Protein AF-A0A557NY45-F1 (afdb_monomer_lite)

Structure (mmCIF, N/CA/C/O backbone):
data_AF-A0A557NY45-F1
#
_entry.id   AF-A0A557NY45-F1
#
loop_
_atom_site.group_PDB
_atom_site.id
_atom_site.type_symbol
_atom_site.label_atom_id
_atom_site.label_alt_id
_atom_site.label_comp_id
_atom_site.label_asym_id
_atom_site.label_entity_id
_atom_site.label_seq_id
_atom_site.pdbx_PDB_ins_code
_atom_site.Cartn_x
_atom_site.Cartn_y
_atom_site.Cartn_z
_atom_site.occupancy
_atom_site.B_iso_or_equiv
_atom_site.auth_seq_id
_atom_site.auth_comp_id
_atom_site.auth_asym_id
_atom_site.auth_atom_id
_atom_site.pdbx_PDB_model_num
ATOM 1 N N . MET A 1 1 ? -23.792 14.571 13.401 1.00 84.88 1 MET A N 1
ATOM 2 C CA . MET A 1 1 ? -24.307 13.285 13.900 1.00 84.88 1 MET A CA 1
ATOM 3 C C . MET A 1 1 ? -24.845 12.505 12.717 1.00 84.88 1 MET A C 1
ATOM 5 O O . MET A 1 1 ? -25.684 13.039 11.998 1.00 84.88 1 MET A O 1
ATOM 9 N N . ILE A 1 2 ? -24.313 11.308 12.495 1.00 87.19 2 ILE A N 1
ATOM 10 C CA . ILE A 1 2 ? -24.760 10.325 11.501 1.00 87.19 2 ILE A CA 1
ATOM 11 C C . ILE A 1 2 ? -25.164 9.083 12.297 1.00 87.19 2 ILE A C 1
ATOM 13 O O . ILE A 1 2 ? -24.399 8.666 13.159 1.00 87.19 2 ILE A O 1
ATOM 17 N N . GLN A 1 3 ? -26.351 8.530 12.049 1.00 90.31 3 GLN A N 1
ATOM 18 C CA . GLN A 1 3 ? -26.863 7.380 12.795 1.00 90.31 3 GLN A CA 1
ATOM 19 C C . GLN A 1 3 ? -27.532 6.384 11.850 1.00 90.31 3 GLN A C 1
ATOM 21 O O . GLN A 1 3 ? -28.425 6.752 11.084 1.00 90.31 3 GLN A O 1
ATOM 26 N N . PHE A 1 4 ? -27.121 5.127 11.957 1.00 88.75 4 PHE A N 1
ATOM 27 C CA . PHE A 1 4 ? -27.722 3.977 11.301 1.00 88.75 4 PHE A CA 1
ATOM 28 C C . PHE A 1 4 ? -28.240 2.992 12.347 1.00 88.75 4 PHE A C 1
ATOM 30 O O . PHE A 1 4 ? -27.582 2.728 13.350 1.00 88.75 4 PHE A O 1
ATOM 37 N N . ASP A 1 5 ? -29.432 2.460 12.108 1.00 90.31 5 ASP A N 1
ATOM 38 C CA . ASP A 1 5 ? -30.106 1.500 12.979 1.00 90.31 5 ASP A CA 1
ATOM 39 C C . ASP A 1 5 ? -30.830 0.485 12.085 1.00 90.31 5 ASP A C 1
ATOM 41 O O . ASP A 1 5 ? -31.668 0.882 11.269 1.00 90.31 5 ASP A O 1
ATOM 45 N N . HIS A 1 6 ? -30.461 -0.798 12.179 1.00 90.81 6 HIS A N 1
ATOM 46 C CA . HIS A 1 6 ? -30.918 -1.865 11.275 1.00 90.81 6 HIS A CA 1
ATOM 47 C C . HIS A 1 6 ? -30.732 -1.549 9.779 1.00 90.81 6 HIS A C 1
ATOM 49 O O . HIS A 1 6 ? -31.523 -1.973 8.929 1.00 90.81 6 HIS A O 1
ATOM 55 N N . PHE A 1 7 ? -29.700 -0.780 9.429 1.00 88.62 7 PHE A N 1
ATOM 56 C CA . PHE A 1 7 ? -29.469 -0.375 8.049 1.00 88.62 7 PHE A CA 1
ATOM 57 C C . PHE A 1 7 ? -28.660 -1.428 7.290 1.00 88.62 7 PHE A C 1
ATOM 59 O O . PHE A 1 7 ? -27.495 -1.659 7.594 1.00 88.62 7 PHE A O 1
ATOM 66 N N . GLN A 1 8 ? -29.251 -2.009 6.247 1.00 87.94 8 GLN A N 1
ATOM 67 C CA . GLN A 1 8 ? -28.568 -2.943 5.352 1.00 87.94 8 GLN A CA 1
ATOM 68 C C . GLN A 1 8 ? -28.381 -2.300 3.983 1.00 87.94 8 GLN A C 1
ATOM 70 O O . GLN A 1 8 ? -29.347 -2.007 3.275 1.00 87.94 8 GLN A O 1
ATOM 75 N N . GLY A 1 9 ? -27.131 -2.076 3.601 1.00 84.81 9 GLY A N 1
ATOM 76 C CA . GLY A 1 9 ? -26.791 -1.447 2.335 1.00 84.81 9 GLY A CA 1
ATOM 77 C C . GLY A 1 9 ? -25.289 -1.413 2.121 1.00 84.81 9 GLY A C 1
ATOM 78 O O . GLY A 1 9 ? -24.519 -1.775 2.998 1.00 84.81 9 GLY A O 1
ATOM 79 N N . THR A 1 10 ? -24.869 -0.947 0.949 1.00 86.31 10 THR A N 1
ATOM 80 C CA . THR A 1 10 ? -23.447 -0.854 0.597 1.00 86.31 10 THR A CA 1
ATOM 81 C C . THR A 1 10 ? -22.904 0.577 0.442 1.00 86.31 10 THR A C 1
ATOM 83 O O . THR A 1 10 ? -21.925 0.730 -0.293 1.00 86.31 10 THR A O 1
ATOM 86 N N . PRO A 1 11 ? -23.497 1.650 1.025 1.00 87.94 11 PRO A N 1
ATOM 87 C CA . PRO A 1 11 ? -22.918 2.978 0.875 1.00 87.94 11 PRO A CA 1
ATOM 88 C C . PRO A 1 11 ? -21.565 3.025 1.583 1.00 87.94 11 PRO A C 1
ATOM 90 O O . PRO A 1 11 ? -21.469 2.698 2.761 1.00 87.94 11 PRO A O 1
ATOM 93 N N . TRP A 1 12 ? -20.539 3.455 0.856 1.00 92.44 12 TRP A N 1
ATOM 94 C CA . TRP A 1 12 ? -19.224 3.704 1.426 1.00 92.44 12 TRP A CA 1
ATOM 95 C C . TRP A 1 12 ? -19.176 5.119 1.998 1.00 92.44 12 TRP A C 1
ATOM 97 O O . TRP A 1 12 ? -19.520 6.081 1.307 1.00 92.44 12 TRP A O 1
ATOM 107 N N . ILE A 1 13 ? -18.794 5.249 3.266 1.00 92.62 13 ILE A N 1
ATOM 108 C CA . ILE A 1 13 ? -18.761 6.529 3.977 1.00 92.62 13 ILE A CA 1
ATOM 109 C C . ILE A 1 13 ? -17.311 6.929 4.198 1.00 92.62 13 ILE A C 1
ATOM 111 O O . ILE A 1 13 ? -16.521 6.149 4.709 1.00 92.62 13 ILE A O 1
ATOM 115 N N . THR A 1 14 ? -16.966 8.168 3.869 1.00 95.19 14 THR A N 1
ATOM 116 C CA . THR A 1 14 ? -15.660 8.738 4.212 1.00 95.19 14 THR A CA 1
ATOM 117 C C . THR A 1 14 ? -15.816 9.692 5.388 1.00 95.19 14 THR A C 1
ATOM 119 O O . THR A 1 14 ? -16.615 10.629 5.325 1.00 95.19 14 THR A O 1
ATOM 122 N N . ILE A 1 15 ? -15.052 9.466 6.454 1.00 93.44 15 ILE A N 1
ATOM 123 C CA . ILE A 1 15 ? -15.020 10.317 7.641 1.00 93.44 15 ILE A CA 1
ATOM 124 C C . ILE A 1 15 ? -13.775 11.206 7.615 1.00 93.44 15 ILE A C 1
ATOM 126 O O . ILE A 1 15 ? -12.659 10.744 7.390 1.00 93.44 15 ILE A O 1
ATOM 130 N N . ASN A 1 16 ? -13.991 12.499 7.861 1.00 92.44 16 ASN A N 1
ATOM 131 C CA . ASN A 1 16 ? -12.960 13.526 7.941 1.00 92.44 16 ASN A CA 1
ATOM 132 C C . ASN A 1 16 ? -13.307 14.522 9.061 1.00 92.44 16 ASN A C 1
ATOM 134 O O . ASN A 1 16 ? -14.446 14.993 9.125 1.00 92.44 16 ASN A O 1
ATOM 138 N N . GLY A 1 17 ? -12.330 14.874 9.900 1.00 91.38 17 GLY A N 1
ATOM 139 C CA . GLY A 1 17 ? -12.503 15.827 10.992 1.00 91.38 17 GLY A CA 1
ATOM 140 C C . GLY A 1 17 ? -13.380 15.288 12.131 1.00 91.38 17 GLY A C 1
ATOM 141 O O . GLY A 1 17 ? -13.512 14.073 12.286 1.00 91.38 17 GLY A O 1
ATOM 142 N N . PRO A 1 18 ? -13.968 16.175 12.952 1.00 92.81 18 PRO A N 1
ATOM 143 C CA . PRO A 1 18 ? -14.818 15.765 14.060 1.00 92.81 18 PRO A CA 1
ATOM 144 C C . PRO A 1 18 ? -16.176 15.276 13.554 1.00 92.81 18 PRO A C 1
ATOM 146 O O . PRO A 1 18 ? -16.869 15.963 12.797 1.00 92.81 18 PRO A O 1
ATOM 149 N N . VAL A 1 19 ? -16.606 14.112 14.031 1.00 93.88 19 VAL A N 1
ATOM 150 C CA . VAL A 1 19 ? -17.928 13.558 13.735 1.00 93.88 19 VAL A CA 1
ATOM 151 C C . VAL A 1 19 ? -18.444 12.763 14.924 1.00 93.88 19 VAL A C 1
ATOM 153 O O . VAL A 1 19 ? -17.669 12.152 15.639 1.00 93.88 19 VAL A O 1
ATOM 156 N N . THR A 1 20 ? -19.762 12.727 15.100 1.00 95.69 20 THR A N 1
ATOM 157 C CA . THR A 1 20 ? -20.414 11.683 15.901 1.00 95.69 20 THR A CA 1
ATOM 158 C C . THR A 1 20 ? -21.090 10.728 14.931 1.00 95.69 20 THR A C 1
ATOM 160 O O . THR A 1 20 ? -21.980 11.164 14.184 1.00 95.69 20 THR A O 1
ATOM 163 N N . TYR A 1 21 ? -20.653 9.475 14.917 1.00 94.75 21 TYR A N 1
ATOM 164 C CA . TYR A 1 21 ? -21.160 8.411 14.062 1.00 94.75 21 TYR A CA 1
ATOM 165 C C . TYR A 1 21 ? -21.645 7.250 14.925 1.00 94.75 21 TYR A C 1
ATOM 167 O O . TYR A 1 21 ? -20.927 6.804 15.816 1.00 94.75 21 TYR A O 1
ATOM 175 N N . SER A 1 22 ? -22.830 6.723 14.622 1.00 94.75 22 SER A N 1
ATOM 176 C CA . SER A 1 22 ? -23.267 5.451 15.181 1.00 94.75 22 SER A CA 1
ATOM 177 C C . SER A 1 22 ? -23.882 4.517 14.147 1.00 94.75 22 SER A C 1
ATOM 179 O O . SER A 1 22 ? -24.624 4.949 13.262 1.00 94.75 22 SER A O 1
ATOM 181 N N . ALA A 1 23 ? -23.587 3.225 14.270 1.00 92.88 23 ALA A N 1
ATOM 182 C CA . ALA A 1 23 ? -24.228 2.162 13.504 1.00 92.88 23 ALA A CA 1
ATOM 183 C C . ALA A 1 23 ? -24.554 0.989 14.427 1.00 92.88 23 ALA A C 1
ATOM 185 O O . ALA A 1 23 ? -23.655 0.375 14.994 1.00 92.88 23 ALA A O 1
ATOM 186 N N . VAL A 1 24 ? -25.844 0.703 14.594 1.00 92.62 24 VAL A N 1
ATOM 187 C CA . VAL A 1 24 ? -26.324 -0.268 15.586 1.00 92.62 24 VAL A CA 1
ATOM 188 C C . VAL A 1 24 ? -27.275 -1.302 14.991 1.00 92.62 24 VAL A C 1
ATOM 190 O O . VAL A 1 24 ? -27.817 -1.112 13.896 1.00 92.62 24 VAL A O 1
ATOM 193 N N . ASN A 1 25 ? -27.513 -2.374 15.747 1.00 89.00 25 ASN A N 1
ATOM 194 C CA . ASN A 1 25 ? -28.555 -3.372 15.509 1.00 89.00 25 ASN A CA 1
ATOM 195 C C . ASN A 1 25 ? -28.510 -4.005 14.112 1.00 89.00 25 ASN A C 1
ATOM 197 O O . ASN A 1 25 ? -29.413 -3.821 13.297 1.00 89.00 25 ASN A O 1
ATOM 201 N N . TYR A 1 26 ? -27.474 -4.785 13.823 1.00 89.56 26 TYR A N 1
ATOM 202 C CA . TYR A 1 26 ? -27.338 -5.495 12.552 1.00 89.56 26 TYR A CA 1
ATOM 203 C C . TYR A 1 26 ? -27.310 -4.529 11.358 1.00 89.56 26 TYR A C 1
ATOM 205 O O . TYR A 1 26 ? -27.973 -4.748 10.340 1.00 89.56 26 TYR A O 1
ATOM 213 N N . SER A 1 27 ? -26.541 -3.447 11.494 1.00 91.56 27 SER A N 1
ATOM 214 C CA . SER A 1 27 ? -26.239 -2.535 10.391 1.00 91.56 27 SER A CA 1
ATOM 215 C C . SER A 1 27 ? -25.017 -3.005 9.588 1.00 91.56 27 SER A C 1
ATOM 217 O O . SER A 1 27 ? -24.191 -3.779 10.078 1.00 91.56 27 SER A O 1
ATOM 219 N N . THR A 1 28 ? -24.908 -2.549 8.340 1.00 93.12 28 THR A N 1
ATOM 220 C CA . THR A 1 28 ? -23.703 -2.672 7.506 1.00 93.12 28 THR A CA 1
ATOM 221 C C . THR A 1 28 ? -22.851 -1.409 7.635 1.00 93.12 28 THR A C 1
ATOM 223 O O . THR A 1 28 ? -23.384 -0.303 7.527 1.00 93.12 28 THR A O 1
ATOM 226 N N . VAL A 1 29 ? -21.534 -1.558 7.807 1.00 94.25 29 VAL A N 1
ATOM 227 C CA . VAL A 1 29 ? -20.588 -0.435 7.885 1.00 94.25 29 VAL A CA 1
ATOM 228 C C . VAL A 1 29 ? -19.491 -0.603 6.840 1.00 94.25 29 VAL A C 1
ATOM 230 O O . VAL A 1 29 ? -18.682 -1.519 6.923 1.00 94.25 29 VAL A O 1
ATOM 233 N N . HIS A 1 30 ? -19.454 0.308 5.870 1.00 95.44 30 HIS A N 1
ATOM 234 C CA . HIS A 1 30 ? -18.347 0.487 4.929 1.00 95.44 30 HIS A CA 1
ATOM 235 C C . HIS A 1 30 ? -17.758 1.874 5.154 1.00 95.44 30 HIS A C 1
ATOM 237 O O . HIS A 1 30 ? -18.467 2.871 4.961 1.00 95.44 30 HIS A O 1
ATOM 243 N N . MET A 1 31 ? -16.502 1.960 5.583 1.00 94.75 31 MET A N 1
ATOM 244 C CA . MET A 1 31 ? -15.958 3.227 6.053 1.00 94.75 31 MET A CA 1
ATOM 245 C C . MET A 1 31 ? -14.495 3.431 5.673 1.00 94.75 31 MET A C 1
ATOM 247 O O . MET A 1 31 ? -13.653 2.609 6.008 1.00 94.75 31 MET A O 1
ATOM 251 N N . THR A 1 32 ? -14.193 4.583 5.071 1.00 95.69 32 THR A N 1
ATOM 252 C CA . THR A 1 32 ? -12.839 5.150 5.052 1.00 95.69 32 THR A CA 1
ATOM 253 C C . THR A 1 32 ? -12.706 6.170 6.180 1.00 95.69 32 THR A C 1
ATOM 255 O O . THR A 1 32 ? -13.509 7.103 6.266 1.00 95.69 32 THR A O 1
ATOM 258 N N . ILE A 1 33 ? -11.679 6.041 7.012 1.00 95.12 33 ILE A N 1
ATOM 259 C CA . ILE A 1 33 ? -11.371 6.954 8.117 1.00 95.12 33 ILE A CA 1
ATOM 260 C C . ILE A 1 33 ? -10.073 7.679 7.771 1.00 95.12 33 ILE A C 1
ATOM 262 O O . ILE A 1 33 ? -9.024 7.048 7.668 1.00 95.12 33 ILE A O 1
ATOM 266 N N . LEU A 1 34 ? -10.140 8.992 7.533 1.00 95.69 34 LEU A N 1
ATOM 267 C CA . LEU A 1 34 ? -8.987 9.765 7.064 1.00 95.69 34 LEU A CA 1
ATOM 268 C C . LEU A 1 34 ? -8.056 10.205 8.203 1.00 95.69 34 LEU A C 1
ATOM 270 O O . LEU A 1 34 ? -8.488 10.442 9.327 1.00 95.69 34 LEU A O 1
ATOM 274 N N . ASN A 1 35 ? -6.785 10.439 7.876 1.00 92.81 35 ASN A N 1
ATOM 275 C CA . ASN A 1 35 ? -5.747 10.903 8.810 1.00 92.81 35 ASN A CA 1
ATOM 276 C C . ASN A 1 35 ? -6.057 12.257 9.475 1.00 92.81 35 ASN A C 1
ATOM 278 O O . ASN A 1 35 ? -5.480 12.595 10.504 1.00 92.81 35 ASN A O 1
ATOM 282 N N . SER A 1 36 ? -6.970 13.037 8.897 1.00 92.44 36 SER A N 1
ATOM 283 C CA . SER A 1 36 ? -7.447 14.319 9.419 1.00 92.44 36 SER A CA 1
ATOM 284 C C . SER A 1 36 ? -8.611 14.204 10.414 1.00 92.44 36 SER A C 1
ATOM 286 O O . SER A 1 36 ? -9.154 15.228 10.839 1.00 92.44 36 SER A O 1
ATOM 288 N N . VAL A 1 37 ? -9.038 12.990 10.774 1.00 93.81 37 VAL A N 1
ATOM 289 C CA . VAL A 1 37 ? -10.002 12.770 11.859 1.00 93.81 37 VAL A CA 1
ATOM 290 C C . VAL A 1 37 ? -9.399 13.207 13.194 1.00 93.81 37 VAL A C 1
ATOM 292 O O . VAL A 1 37 ? -8.250 12.916 13.511 1.00 93.81 37 VAL A O 1
ATOM 295 N N . ASN A 1 38 ? -10.180 13.969 13.960 1.00 93.19 38 ASN A N 1
ATOM 296 C CA . ASN A 1 38 ? -9.822 14.435 15.298 1.00 93.19 38 ASN A CA 1
ATOM 297 C C . ASN A 1 38 ? -11.092 14.857 16.038 1.00 93.19 38 ASN A C 1
ATOM 299 O O . ASN A 1 38 ? -11.937 15.543 15.456 1.00 93.19 38 ASN A O 1
ATOM 303 N N . GLY A 1 39 ? -11.207 14.515 17.323 1.00 92.44 39 GLY A N 1
ATOM 304 C CA . GLY A 1 39 ? -12.395 14.862 18.109 1.00 92.44 39 GLY A CA 1
ATOM 305 C C . GLY A 1 39 ? -13.653 14.116 17.660 1.00 92.44 39 GLY A C 1
ATOM 306 O O . GLY A 1 39 ? -14.745 14.681 17.751 1.00 92.44 39 GLY A O 1
ATOM 307 N N . ALA A 1 40 ? -13.502 12.921 17.081 1.00 93.75 40 ALA A N 1
ATOM 308 C CA . ALA A 1 40 ? -14.621 12.110 16.627 1.00 93.75 40 ALA A CA 1
ATOM 309 C C . ALA A 1 40 ? -15.077 11.110 17.700 1.00 93.75 40 ALA A C 1
ATOM 311 O O . ALA A 1 40 ? -14.328 10.736 18.594 1.00 93.75 40 ALA A O 1
ATOM 312 N N . ASP A 1 41 ? -16.332 10.703 17.596 1.00 95.00 41 ASP A N 1
ATOM 313 C CA . ASP A 1 41 ? -16.992 9.743 18.466 1.00 95.00 41 ASP A CA 1
ATOM 314 C C . ASP A 1 41 ? -17.705 8.726 17.571 1.00 95.00 41 ASP A C 1
ATOM 316 O O . ASP A 1 41 ? -18.727 9.039 16.946 1.00 95.00 41 ASP A O 1
ATOM 320 N N . ILE A 1 42 ? -17.083 7.563 17.394 1.00 94.56 42 ILE A N 1
ATOM 321 C CA . ILE A 1 42 ? -17.505 6.521 16.463 1.00 94.56 42 ILE A CA 1
ATOM 322 C C . ILE A 1 42 ? -17.861 5.278 17.272 1.00 94.56 42 ILE A C 1
ATOM 324 O O . ILE A 1 42 ? -16.998 4.641 17.872 1.00 94.56 42 ILE A O 1
ATOM 328 N N . HIS A 1 43 ? -19.145 4.928 17.245 1.00 95.00 43 HIS A N 1
ATOM 329 C CA . HIS A 1 43 ? -19.688 3.784 17.965 1.00 95.00 43 HIS A CA 1
ATOM 330 C C . HIS A 1 43 ? -20.404 2.827 17.016 1.00 95.00 43 HIS A C 1
ATOM 332 O O . HIS A 1 43 ? -21.424 3.169 16.412 1.00 95.00 43 HIS A O 1
ATOM 338 N N . VAL A 1 44 ? -19.890 1.611 16.894 1.00 94.56 44 VAL A N 1
ATOM 339 C CA . VAL A 1 44 ? -20.517 0.548 16.109 1.00 94.56 44 VAL A CA 1
ATOM 340 C C . VAL A 1 44 ? -20.834 -0.613 17.035 1.00 94.56 44 VAL A C 1
ATOM 342 O O . VAL A 1 44 ? -19.955 -1.112 17.725 1.00 94.56 44 VAL A O 1
ATOM 345 N N . ASP A 1 45 ? -22.087 -1.043 17.055 1.00 96.00 45 ASP A N 1
ATOM 346 C CA . ASP A 1 45 ? -22.544 -2.097 17.961 1.00 96.00 45 ASP A CA 1
ATOM 347 C C . ASP A 1 45 ? -23.442 -3.083 17.214 1.00 96.00 45 ASP A C 1
ATOM 349 O O . ASP A 1 45 ? -24.292 -2.694 16.405 1.00 96.00 45 ASP A O 1
ATOM 353 N N . GLN A 1 46 ? -23.244 -4.377 17.450 1.00 94.25 46 GLN A N 1
ATOM 354 C CA . GLN A 1 46 ? -24.046 -5.450 16.853 1.00 94.25 46 GLN A CA 1
ATOM 355 C C . GLN A 1 46 ? -24.140 -5.408 15.320 1.00 94.25 46 GLN A C 1
ATOM 357 O O . GLN A 1 46 ? -25.137 -5.851 14.747 1.00 94.25 46 GLN A O 1
ATOM 362 N N . SER A 1 47 ? -23.144 -4.864 14.620 1.00 93.12 47 SER A N 1
ATOM 363 C CA . SER A 1 47 ? -23.173 -4.708 13.161 1.00 93.12 47 SER A CA 1
ATOM 364 C C . SER A 1 47 ? -22.741 -5.987 12.447 1.00 93.12 47 SER A C 1
ATOM 366 O O . SER A 1 47 ? -21.793 -6.658 12.843 1.00 93.12 47 SER A O 1
ATOM 368 N N . HIS A 1 48 ? -23.442 -6.356 11.372 1.00 90.75 48 HIS A N 1
ATOM 369 C CA . HIS A 1 48 ? -23.293 -7.689 10.773 1.00 90.75 48 HIS A CA 1
ATOM 370 C C . HIS A 1 48 ? -22.188 -7.795 9.734 1.00 90.75 48 HIS A C 1
ATOM 372 O O . HIS A 1 48 ? -21.881 -8.905 9.290 1.00 90.75 48 HIS A O 1
ATOM 378 N N . SER A 1 49 ? -21.650 -6.673 9.263 1.00 90.19 49 SER A N 1
ATOM 379 C CA . SER A 1 49 ? -20.512 -6.666 8.354 1.00 90.19 49 SER A CA 1
ATOM 380 C C . SER A 1 49 ? -19.827 -5.298 8.363 1.00 90.19 49 SER A C 1
ATOM 382 O O . SER A 1 49 ? -20.466 -4.282 8.077 1.00 90.19 49 SER A O 1
ATOM 384 N N . ILE A 1 50 ? -18.539 -5.296 8.708 1.00 94.44 50 ILE A N 1
ATOM 385 C CA . ILE A 1 50 ? -17.705 -4.098 8.835 1.00 94.44 50 ILE A CA 1
ATOM 386 C C . ILE A 1 50 ? -16.510 -4.186 7.882 1.00 94.44 50 ILE A C 1
ATOM 388 O O . ILE A 1 50 ? -15.731 -5.135 7.950 1.00 94.44 50 ILE A O 1
ATOM 392 N N . TRP A 1 51 ? -16.356 -3.168 7.040 1.00 95.50 51 TRP A N 1
ATOM 393 C CA . TRP A 1 51 ? -15.195 -2.946 6.186 1.00 95.50 51 TRP A CA 1
ATOM 394 C C . TRP A 1 51 ? -14.606 -1.588 6.523 1.00 95.50 51 TRP A C 1
ATOM 396 O O . TRP A 1 51 ? -15.303 -0.571 6.424 1.00 95.50 51 TRP A O 1
ATOM 406 N N . LEU A 1 52 ? -13.339 -1.584 6.922 1.00 95.62 52 LEU A N 1
ATOM 407 C CA . LEU A 1 52 ? -12.617 -0.376 7.296 1.00 95.62 52 LEU A CA 1
ATOM 408 C C . LEU A 1 52 ? -11.440 -0.161 6.357 1.00 95.62 52 LEU A C 1
ATOM 410 O O . LEU A 1 52 ? -10.655 -1.075 6.144 1.00 95.62 52 LEU A O 1
ATOM 414 N N . GLU A 1 53 ? -11.292 1.064 5.875 1.00 95.50 53 GLU A N 1
ATOM 415 C CA . GLU A 1 53 ? -10.072 1.581 5.268 1.00 95.50 53 GLU A CA 1
ATOM 416 C C . GLU A 1 53 ? -9.560 2.722 6.153 1.00 95.50 53 GLU A C 1
ATOM 418 O O . GLU A 1 53 ? -10.209 3.757 6.314 1.00 95.50 53 GLU A O 1
ATOM 423 N N . MET A 1 54 ? -8.417 2.520 6.793 1.00 96.19 54 MET A N 1
ATOM 424 C CA . MET A 1 54 ? -7.928 3.369 7.872 1.00 96.19 54 MET A CA 1
ATOM 425 C C . MET A 1 54 ? -6.670 4.104 7.434 1.00 96.19 54 MET A C 1
ATOM 427 O O . MET A 1 54 ? -5.671 3.482 7.092 1.00 96.19 54 MET A O 1
ATOM 431 N N . TYR A 1 55 ? -6.700 5.429 7.504 1.00 96.12 55 TYR A N 1
ATOM 432 C CA . TYR A 1 55 ? -5.536 6.287 7.318 1.00 96.12 55 TYR A CA 1
ATOM 433 C C . TYR A 1 55 ? -5.160 6.868 8.685 1.00 96.12 55 TYR A C 1
ATOM 435 O O . TYR A 1 55 ? -5.820 7.812 9.134 1.00 96.12 55 TYR A O 1
ATOM 443 N N . PRO A 1 56 ? -4.148 6.312 9.374 1.00 94.75 56 PRO A N 1
ATOM 444 C CA . PRO A 1 56 ? -3.719 6.817 10.672 1.00 94.75 56 PRO A CA 1
ATOM 445 C C . PRO A 1 56 ? -3.201 8.256 10.561 1.00 94.75 56 PRO A C 1
ATOM 447 O O . PRO A 1 56 ? -2.746 8.692 9.498 1.00 94.75 56 PRO A O 1
ATOM 450 N N . MET A 1 57 ? -3.253 9.003 11.663 1.00 93.81 57 MET A N 1
ATOM 451 C CA . MET A 1 57 ? -2.583 10.302 11.738 1.00 93.81 57 MET A CA 1
ATOM 452 C C . MET A 1 57 ? -1.051 10.158 11.709 1.00 93.81 57 MET A C 1
ATOM 454 O O . MET A 1 57 ? -0.509 9.108 12.043 1.00 93.81 57 MET A O 1
ATOM 458 N N . SER A 1 58 ? -0.349 11.237 11.360 1.00 93.94 58 SER A N 1
ATOM 459 C CA . SER A 1 58 ? 1.114 11.304 11.458 1.00 93.94 58 SER A CA 1
ATOM 460 C C . SER A 1 58 ? 1.590 11.133 12.904 1.00 93.94 58 SER A C 1
ATOM 462 O O . SER A 1 58 ? 0.978 11.666 13.833 1.00 93.94 58 SER A O 1
ATOM 464 N N . GLY A 1 59 ? 2.714 10.447 13.081 1.00 93.50 59 GLY A N 1
ATOM 465 C CA . GLY A 1 59 ? 3.284 10.084 14.371 1.00 93.50 59 GLY A CA 1
ATOM 466 C C . GLY A 1 59 ? 3.493 8.580 14.512 1.00 93.50 59 GLY A C 1
ATOM 467 O O . GLY A 1 59 ? 3.380 7.821 13.548 1.00 93.50 59 GLY A O 1
ATOM 468 N N . ASP A 1 60 ? 3.806 8.179 15.740 1.00 94.19 60 ASP A N 1
ATOM 469 C CA . ASP A 1 60 ? 4.029 6.786 16.102 1.00 94.19 60 ASP A CA 1
ATOM 470 C C . ASP A 1 60 ? 2.767 6.223 16.766 1.00 94.19 60 ASP A C 1
ATOM 472 O O . ASP A 1 60 ? 2.287 6.782 17.756 1.00 94.19 60 ASP A O 1
ATOM 476 N N . SER A 1 61 ? 2.265 5.100 16.256 1.00 93.12 61 SER A N 1
ATOM 477 C CA . SER A 1 61 ? 1.129 4.378 16.841 1.00 93.12 61 SER A CA 1
ATOM 478 C C . SER A 1 61 ? 1.412 2.878 16.873 1.00 93.12 61 SER A C 1
ATOM 480 O O . SER A 1 61 ? 2.056 2.338 15.971 1.00 93.12 61 SER A O 1
ATOM 482 N N . THR A 1 62 ? 0.882 2.191 17.883 1.00 94.19 62 THR A N 1
ATOM 483 C CA . THR A 1 62 ? 0.856 0.725 17.957 1.00 94.19 62 THR A CA 1
ATOM 484 C C . THR A 1 62 ? -0.587 0.274 18.074 1.00 94.19 62 THR A C 1
ATOM 486 O O . THR A 1 62 ? -1.311 0.793 18.919 1.00 94.19 62 THR A O 1
ATOM 489 N N . ILE A 1 63 ? -1.003 -0.677 17.240 1.00 93.62 63 ILE A N 1
ATOM 490 C CA . ILE A 1 63 ? -2.372 -1.199 17.240 1.00 93.62 63 ILE A CA 1
ATOM 491 C C . ILE A 1 63 ? -2.400 -2.722 17.164 1.00 93.62 63 ILE A C 1
ATOM 493 O O . ILE A 1 63 ? -1.505 -3.357 16.602 1.00 93.62 63 ILE A O 1
ATOM 497 N N . GLU A 1 64 ? -3.494 -3.291 17.657 1.00 93.12 64 GLU A N 1
ATOM 498 C CA . GLU A 1 64 ? -3.891 -4.669 17.392 1.00 93.12 64 GLU A CA 1
ATOM 499 C C . GLU A 1 64 ? -5.145 -4.659 16.522 1.00 93.12 64 GLU A C 1
ATOM 501 O O . GLU A 1 64 ? -6.130 -3.991 16.837 1.00 93.12 64 GLU A O 1
ATOM 506 N N . LEU A 1 65 ? -5.115 -5.404 15.419 1.00 93.25 65 LEU A N 1
ATOM 507 C CA . LEU A 1 65 ? -6.298 -5.578 14.584 1.00 93.25 65 LEU A CA 1
ATOM 508 C C . LEU A 1 65 ? -7.134 -6.749 15.082 1.00 93.25 65 LEU A C 1
ATOM 510 O O . LEU A 1 65 ? -6.614 -7.781 15.517 1.00 93.25 65 LEU A O 1
ATOM 514 N N . ALA A 1 66 ? -8.448 -6.614 14.949 1.00 92.00 66 ALA A N 1
ATOM 515 C CA . ALA A 1 66 ? -9.359 -7.704 15.233 1.00 92.00 66 ALA A CA 1
ATOM 516 C C . ALA A 1 66 ? -9.195 -8.827 14.201 1.00 92.00 66 ALA A C 1
ATOM 518 O O . ALA A 1 66 ? -8.684 -8.640 13.093 1.00 92.00 66 ALA A O 1
ATOM 519 N N . LYS A 1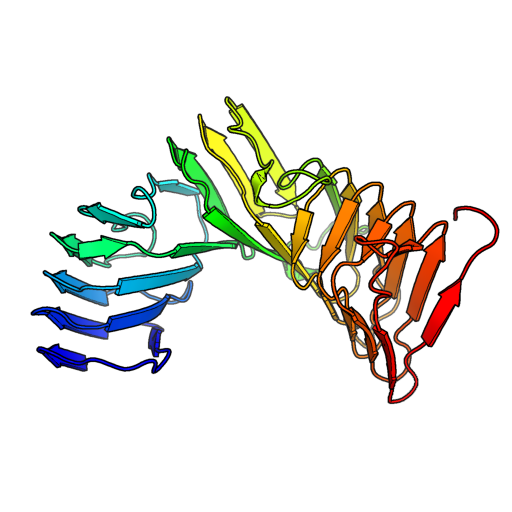 67 ? -9.673 -10.017 14.553 1.00 91.31 67 LYS A N 1
ATOM 520 C CA . LYS A 1 67 ? -9.742 -11.135 13.613 1.00 91.31 67 LYS A CA 1
ATOM 521 C C . LYS A 1 67 ? -10.760 -10.848 12.518 1.00 91.31 67 LYS A C 1
ATOM 523 O O . LYS A 1 67 ? -11.845 -10.340 12.789 1.00 91.31 67 LYS A O 1
ATOM 528 N N . ASN A 1 68 ? -10.436 -11.226 11.288 1.00 91.50 68 ASN A N 1
ATOM 529 C CA . ASN A 1 68 ? -11.349 -11.043 10.166 1.00 91.50 68 ASN A CA 1
ATOM 530 C C . ASN A 1 68 ? -12.348 -12.205 10.088 1.00 91.50 68 ASN A C 1
ATOM 532 O O . ASN A 1 68 ? -12.038 -13.360 10.377 1.00 91.50 68 ASN A O 1
ATOM 536 N N . ARG A 1 69 ? -13.552 -11.897 9.612 1.00 90.81 69 ARG A N 1
ATOM 537 C CA . ARG A 1 69 ? -14.686 -12.808 9.394 1.00 90.81 69 ARG A CA 1
ATOM 538 C C . ARG A 1 69 ? -15.180 -13.500 10.664 1.00 90.81 69 ARG A C 1
ATOM 540 O O . ARG A 1 69 ? -15.623 -14.650 10.624 1.00 90.81 69 ARG A O 1
ATOM 547 N N . VAL A 1 70 ? -15.132 -12.789 11.786 1.00 93.12 70 VAL A N 1
ATOM 548 C CA . VAL A 1 70 ? -15.677 -13.226 13.075 1.00 93.12 70 VAL A CA 1
ATOM 549 C C . VAL A 1 70 ? -16.364 -12.064 13.787 1.00 93.12 70 VAL A C 1
ATOM 551 O O . VAL A 1 70 ? -16.135 -10.904 13.460 1.00 93.12 70 VAL A O 1
ATOM 554 N N . TRP A 1 71 ? -17.219 -12.395 14.755 1.00 94.19 71 TRP A N 1
ATOM 555 C CA . TRP A 1 71 ? -17.759 -11.418 15.698 1.00 94.19 71 TRP A CA 1
ATOM 556 C C . TRP A 1 71 ? -16.697 -11.109 16.752 1.00 94.19 71 TRP A C 1
ATOM 558 O O . TRP A 1 71 ? -16.209 -12.031 17.414 1.00 94.19 71 TRP A O 1
ATOM 568 N N . SER A 1 72 ? -16.316 -9.844 16.874 1.00 93.88 72 SER A N 1
ATOM 569 C CA . SER A 1 72 ? -15.288 -9.390 17.807 1.00 93.88 72 SER A CA 1
ATOM 570 C C . SER A 1 72 ? -15.433 -7.908 18.118 1.00 93.88 72 SER A C 1
ATOM 572 O O . SER A 1 72 ? -16.092 -7.169 17.386 1.00 93.88 72 SER A O 1
ATOM 574 N N . ASP A 1 73 ? -14.743 -7.493 19.171 1.00 93.50 73 ASP A N 1
ATOM 575 C CA . ASP A 1 73 ? -14.561 -6.087 19.495 1.00 93.50 73 ASP A CA 1
ATOM 576 C C . ASP A 1 73 ? -13.298 -5.557 18.796 1.00 93.50 73 ASP A C 1
ATOM 578 O O . ASP A 1 73 ? -12.351 -6.311 18.546 1.00 93.50 73 ASP A O 1
ATOM 582 N N . LEU A 1 74 ? -13.289 -4.266 18.475 1.00 92.25 74 LEU A N 1
ATOM 583 C CA . LEU A 1 74 ? -12.148 -3.551 17.910 1.00 92.25 74 LEU A CA 1
ATOM 584 C C . LEU A 1 74 ? -12.110 -2.136 18.490 1.00 92.25 74 LEU A C 1
ATOM 586 O O . LEU A 1 74 ? -13.080 -1.389 18.373 1.00 92.25 74 LEU A O 1
ATOM 590 N N . ASN A 1 75 ? -10.969 -1.767 19.069 1.00 88.25 75 ASN A N 1
ATOM 591 C CA . ASN A 1 75 ? -10.703 -0.422 19.569 1.00 88.25 75 ASN A CA 1
ATOM 592 C C . ASN A 1 75 ? -9.499 0.162 18.820 1.00 88.25 75 ASN A C 1
ATOM 594 O O . ASN A 1 75 ? -8.484 -0.518 18.666 1.00 88.25 75 ASN A O 1
ATOM 598 N N . LEU A 1 76 ? -9.633 1.406 18.353 1.00 86.81 76 LEU A N 1
ATOM 599 C CA . LEU A 1 76 ? -8.614 2.127 17.580 1.00 86.81 76 LEU A CA 1
ATOM 600 C C . LEU A 1 76 ? -8.326 3.532 18.149 1.00 86.81 76 LEU A C 1
ATOM 602 O O . LEU A 1 76 ? -7.917 4.426 17.406 1.00 86.81 76 LEU A O 1
ATOM 606 N N . ASP A 1 77 ? -8.559 3.750 19.446 1.00 79.44 77 ASP A N 1
ATOM 607 C CA . ASP A 1 77 ? -8.500 5.074 20.091 1.00 79.44 77 ASP A CA 1
ATOM 608 C C . ASP A 1 77 ? -7.130 5.772 19.932 1.00 79.44 77 ASP A C 1
ATOM 610 O O . ASP A 1 77 ? -7.058 7.000 19.886 1.00 79.44 77 ASP A O 1
ATOM 614 N N . ASP A 1 78 ? -6.043 5.008 19.771 1.00 80.25 78 ASP A N 1
ATOM 615 C CA . ASP A 1 78 ? -4.671 5.526 19.643 1.00 80.25 78 ASP A CA 1
ATOM 616 C C . ASP A 1 78 ? -4.256 5.886 18.198 1.00 80.25 78 ASP A C 1
ATOM 618 O O . ASP A 1 78 ? -3.123 6.312 17.952 1.00 80.25 78 ASP A O 1
ATOM 622 N N . MET A 1 79 ? -5.153 5.726 17.217 1.00 88.94 79 MET A N 1
ATOM 623 C CA . MET A 1 79 ? -4.864 6.030 15.805 1.00 88.94 79 MET A CA 1
ATOM 624 C C . MET A 1 79 ? -5.164 7.476 15.398 1.00 88.94 79 MET A C 1
ATOM 626 O O . MET A 1 79 ? -4.656 7.932 14.370 1.00 88.94 79 MET A O 1
ATOM 630 N N . TRP A 1 80 ? -5.995 8.193 16.164 1.00 92.94 80 TRP A N 1
ATOM 631 C CA . TRP A 1 80 ? -6.393 9.576 15.880 1.00 92.94 80 TRP A CA 1
ATOM 632 C C . TRP A 1 80 ? -6.519 10.400 17.163 1.00 92.94 80 TRP A C 1
ATOM 634 O O . TRP A 1 80 ? -6.999 9.931 18.191 1.00 92.94 80 TRP A O 1
ATOM 644 N N . LEU A 1 81 ? -6.158 11.684 17.102 1.00 90.25 81 LEU A N 1
ATOM 645 C CA . LEU A 1 81 ? -6.231 12.570 18.268 1.00 90.25 81 LEU A CA 1
ATOM 646 C C . LEU A 1 81 ? -7.662 12.731 18.785 1.00 90.25 81 LEU A C 1
ATOM 648 O O . LEU A 1 81 ? -8.592 13.013 18.023 1.00 90.25 81 LEU A O 1
ATOM 652 N N . ASN A 1 82 ? -7.809 12.651 20.112 1.00 90.75 82 ASN A N 1
ATOM 653 C CA . ASN A 1 82 ? -9.054 12.919 20.840 1.00 90.75 82 ASN A CA 1
ATOM 654 C C . ASN A 1 82 ? -10.274 12.207 20.234 1.00 90.75 82 ASN A C 1
ATOM 656 O O . ASN A 1 82 ? -11.366 12.773 20.227 1.00 90.75 82 ASN A O 1
ATOM 660 N N . THR A 1 83 ? -10.072 11.031 19.650 1.00 92.25 83 THR A N 1
ATOM 661 C CA . THR A 1 83 ? -11.114 10.290 18.952 1.00 92.25 83 THR A CA 1
ATOM 662 C C . THR A 1 83 ? -11.424 9.038 19.743 1.00 92.25 83 THR A C 1
ATOM 664 O O . THR A 1 83 ? -10.513 8.353 20.188 1.00 92.25 83 THR A O 1
ATOM 667 N N . THR A 1 84 ? -12.709 8.770 19.931 1.00 92.62 84 THR A N 1
ATOM 668 C CA . THR A 1 84 ? -13.177 7.489 20.447 1.00 92.62 84 THR A CA 1
ATOM 669 C C . THR A 1 84 ? -13.664 6.659 19.274 1.00 92.62 84 THR A C 1
ATOM 671 O O . THR A 1 84 ? -14.478 7.122 18.469 1.00 92.62 84 THR A O 1
ATOM 674 N N . PHE A 1 85 ? -13.139 5.448 19.166 1.00 91.31 85 PHE A N 1
ATOM 675 C CA . PHE A 1 85 ? -13.477 4.473 18.154 1.00 91.31 85 PHE A CA 1
ATOM 676 C C . PHE A 1 85 ? -13.718 3.127 18.825 1.00 91.31 85 PHE A C 1
ATOM 678 O O . PHE A 1 85 ? -12.783 2.399 19.164 1.00 91.31 85 PHE A O 1
ATOM 685 N N . ASP A 1 86 ? -14.995 2.804 18.993 1.0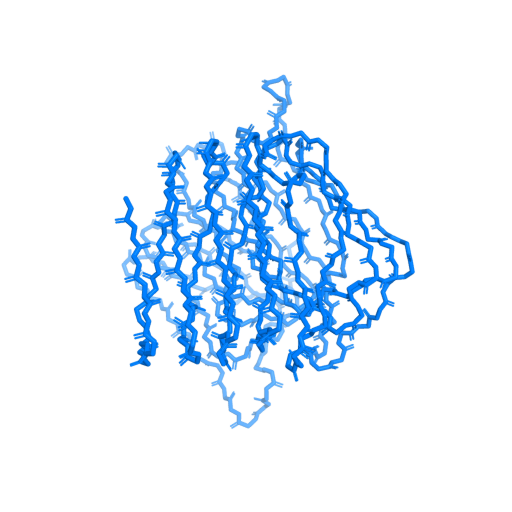0 93.06 86 ASP A N 1
ATOM 686 C CA . ASP A 1 86 ? -15.429 1.601 19.687 1.00 93.06 86 ASP A CA 1
ATOM 687 C C . ASP A 1 86 ? -16.353 0.784 18.787 1.00 93.06 86 ASP A C 1
ATOM 689 O O . ASP A 1 86 ? -17.444 1.226 18.407 1.00 93.06 86 ASP A O 1
ATOM 693 N N . ILE A 1 87 ? -15.890 -0.408 18.425 1.00 94.06 87 ILE A N 1
ATOM 694 C CA . ILE A 1 87 ? -16.677 -1.413 17.725 1.00 94.06 87 ILE A CA 1
ATOM 695 C C . ILE A 1 87 ? -16.856 -2.588 18.670 1.00 94.06 87 ILE A C 1
ATOM 697 O O . ILE A 1 87 ? -15.877 -3.214 19.069 1.00 94.06 87 ILE A O 1
ATOM 701 N N . THR A 1 88 ? -18.102 -2.918 18.982 1.00 95.44 88 THR A N 1
ATOM 702 C CA . THR A 1 88 ? -18.444 -3.979 19.933 1.00 95.44 88 THR A CA 1
ATOM 703 C C . THR A 1 88 ? -19.404 -4.984 19.323 1.00 95.44 88 THR A C 1
ATOM 705 O O . THR A 1 88 ? -20.231 -4.632 18.475 1.00 95.44 88 THR A O 1
ATOM 708 N N . ASP A 1 89 ? -19.242 -6.256 19.707 1.00 94.38 89 ASP A N 1
ATOM 709 C CA . ASP A 1 89 ? -20.078 -7.389 19.287 1.00 94.38 89 ASP A CA 1
ATOM 710 C C . ASP A 1 89 ? -20.433 -7.310 17.799 1.00 94.38 89 ASP A C 1
ATOM 712 O O . ASP A 1 89 ? -21.598 -7.374 17.432 1.00 94.38 89 ASP A O 1
ATOM 716 N N . SER A 1 90 ? -19.451 -7.082 16.923 1.00 95.56 90 SER A N 1
ATOM 717 C CA . SER A 1 90 ? -19.712 -6.850 15.500 1.00 95.56 90 SER A CA 1
ATOM 718 C C . SER A 1 90 ? -18.878 -7.757 14.605 1.00 95.56 90 SER A C 1
ATOM 720 O O . SER A 1 90 ? -17.776 -8.174 14.953 1.00 95.56 90 SER A O 1
ATOM 722 N N . TYR A 1 91 ? -19.408 -8.089 13.431 1.00 95.06 91 TYR A N 1
ATOM 723 C CA . TYR A 1 91 ? -18.744 -8.973 12.481 1.00 95.06 91 TYR A CA 1
ATOM 724 C C . TYR A 1 91 ? -17.755 -8.197 11.607 1.00 95.06 91 TYR A C 1
ATOM 726 O O . TYR A 1 91 ? -18.134 -7.522 10.641 1.00 95.06 91 TYR A O 1
ATOM 734 N N . ILE A 1 92 ? -16.474 -8.318 11.940 1.00 94.69 92 ILE A N 1
ATOM 735 C CA . ILE A 1 92 ? -15.376 -7.678 11.219 1.00 94.69 92 ILE A CA 1
ATOM 736 C C . ILE A 1 92 ? -15.159 -8.431 9.914 1.00 94.69 92 ILE A C 1
ATOM 738 O O . ILE A 1 92 ? -14.876 -9.623 9.935 1.00 94.69 92 ILE A O 1
ATOM 742 N N . TYR A 1 93 ? -15.327 -7.782 8.765 1.00 93.25 93 TYR A N 1
ATOM 743 C CA . TYR A 1 93 ? -15.153 -8.435 7.469 1.00 93.25 93 TYR A CA 1
ATOM 744 C C . TYR A 1 93 ? -13.735 -8.235 6.932 1.00 93.25 93 TYR A C 1
ATOM 746 O O . TYR A 1 93 ? -13.065 -9.218 6.603 1.00 93.25 93 TYR A O 1
ATOM 754 N N . GLU A 1 94 ? -13.295 -6.980 6.848 1.00 92.75 94 GLU A N 1
ATOM 755 C CA . GLU A 1 94 ? -11.987 -6.591 6.318 1.00 92.75 94 GLU A CA 1
ATOM 756 C C . GLU A 1 94 ? -11.515 -5.287 6.967 1.00 92.75 94 GLU A C 1
ATOM 758 O O . GLU A 1 94 ? -12.314 -4.406 7.297 1.00 92.75 94 GLU A O 1
ATOM 763 N N . GLN A 1 95 ? -10.207 -5.202 7.176 1.00 94.38 95 GLN A N 1
ATOM 764 C CA . GLN A 1 95 ? -9.522 -4.073 7.786 1.00 94.38 95 GLN A CA 1
ATOM 765 C C . GLN A 1 95 ? -8.307 -3.777 6.918 1.00 94.38 95 GLN A C 1
ATOM 767 O O . GLN A 1 95 ? -7.400 -4.604 6.809 1.00 94.38 95 GLN A O 1
ATOM 772 N N . ASP A 1 96 ? -8.321 -2.603 6.314 1.00 95.69 96 ASP A N 1
ATOM 773 C CA . ASP A 1 96 ? -7.293 -2.096 5.428 1.00 95.69 96 ASP A CA 1
ATOM 774 C C . ASP A 1 96 ? -6.659 -0.869 6.072 1.00 95.69 96 ASP A C 1
ATOM 776 O O . ASP A 1 96 ? -7.345 -0.043 6.675 1.00 95.69 96 ASP A O 1
ATOM 780 N N . ILE A 1 97 ? -5.340 -0.750 5.965 1.00 96.25 97 ILE A N 1
ATOM 781 C CA . ILE A 1 97 ? -4.576 0.369 6.515 1.00 96.25 97 ILE A CA 1
ATOM 782 C C . ILE A 1 97 ? -3.787 1.000 5.391 1.00 96.25 97 ILE A C 1
ATOM 784 O O . ILE A 1 97 ? -3.072 0.302 4.682 1.00 96.25 97 ILE A O 1
ATOM 788 N N . ALA A 1 98 ? -3.858 2.317 5.271 1.00 95.75 98 ALA A N 1
ATOM 789 C CA . ALA A 1 98 ? -3.088 3.076 4.309 1.00 95.75 98 ALA A CA 1
ATOM 790 C C . ALA A 1 98 ? -2.136 4.049 5.012 1.00 95.75 98 ALA A C 1
ATOM 792 O O . ALA A 1 98 ? -2.550 4.885 5.817 1.00 95.75 98 ALA A O 1
ATOM 793 N N . LEU A 1 99 ? -0.845 3.943 4.701 1.00 95.94 99 LEU A N 1
ATOM 794 C CA . LEU A 1 99 ? 0.195 4.804 5.259 1.00 95.94 99 LEU A CA 1
ATOM 795 C C . LEU A 1 99 ? 0.387 6.051 4.395 1.00 95.94 99 LEU A C 1
ATOM 797 O O . LEU A 1 99 ? 0.447 5.961 3.169 1.00 95.94 99 LEU A O 1
ATOM 801 N N . LYS A 1 100 ? 0.512 7.205 5.056 1.00 93.50 100 LYS A N 1
ATOM 802 C CA . LYS A 1 100 ? 0.879 8.498 4.457 1.00 93.50 100 LYS A CA 1
ATOM 803 C C . LYS A 1 100 ? 2.202 8.996 5.048 1.00 93.50 100 LYS A C 1
ATOM 805 O O . LYS A 1 100 ? 2.831 8.303 5.849 1.00 93.50 100 LYS A O 1
ATOM 810 N N . GLN A 1 101 ? 2.616 10.204 4.663 1.00 91.31 101 GLN A N 1
ATOM 811 C CA . GLN A 1 101 ? 3.812 10.859 5.196 1.00 91.31 101 GLN A CA 1
ATOM 812 C C . GLN A 1 101 ? 3.790 10.889 6.728 1.00 91.31 101 GLN A C 1
ATOM 814 O O . GLN A 1 101 ? 2.752 11.155 7.340 1.00 91.31 101 GLN A O 1
ATOM 819 N N . GLU A 1 102 ? 4.958 10.673 7.330 1.00 94.25 102 GLU A N 1
ATOM 820 C CA . GLU A 1 102 ? 5.182 10.778 8.778 1.00 94.25 102 GLU A CA 1
ATOM 821 C C . GLU A 1 102 ? 4.374 9.787 9.634 1.00 94.25 102 GLU A C 1
ATOM 823 O O . GLU A 1 102 ? 4.316 9.947 10.850 1.00 94.25 102 GLU A O 1
ATOM 828 N N . VAL A 1 103 ? 3.747 8.765 9.041 1.00 95.88 103 VAL A N 1
ATOM 829 C CA . VAL A 1 103 ? 3.072 7.691 9.785 1.00 95.88 103 VAL A CA 1
ATOM 830 C C . VAL A 1 103 ? 4.063 6.558 10.058 1.00 95.88 103 VAL A C 1
ATOM 832 O O . VAL A 1 103 ? 4.577 5.945 9.120 1.00 95.88 103 VAL A O 1
ATOM 835 N N . ASN A 1 104 ? 4.298 6.246 11.333 1.00 96.69 104 ASN A N 1
ATOM 836 C CA . ASN A 1 104 ? 5.080 5.093 11.779 1.00 96.69 104 ASN A CA 1
ATOM 837 C C . ASN A 1 104 ? 4.178 4.157 12.581 1.00 96.69 104 ASN A C 1
ATOM 839 O O . ASN A 1 104 ? 3.907 4.373 13.763 1.00 96.69 104 ASN A O 1
ATOM 843 N N . LEU A 1 105 ? 3.689 3.111 11.926 1.00 96.88 105 LEU A N 1
ATOM 844 C CA . LEU A 1 105 ? 2.716 2.211 12.525 1.00 96.88 105 LEU A CA 1
ATOM 845 C C . LEU A 1 105 ? 3.366 0.894 12.935 1.00 96.88 105 LEU A C 1
ATOM 847 O O . LEU A 1 105 ? 4.049 0.260 12.134 1.00 96.88 105 LEU A O 1
ATOM 851 N N . THR A 1 106 ? 3.087 0.444 14.154 1.00 97.31 106 THR A N 1
ATOM 852 C CA . THR A 1 106 ? 3.346 -0.929 14.594 1.00 97.31 106 THR A CA 1
ATOM 853 C C . THR A 1 106 ? 2.031 -1.699 14.662 1.00 97.31 106 THR A C 1
ATOM 855 O O . THR A 1 106 ? 1.088 -1.247 15.306 1.00 97.31 106 THR A O 1
ATOM 858 N N . ILE A 1 107 ? 1.954 -2.856 14.004 1.00 96.12 107 ILE A N 1
ATOM 859 C CA . ILE A 1 107 ? 0.783 -3.740 14.061 1.00 96.12 107 ILE A CA 1
ATOM 860 C C . ILE A 1 107 ? 1.167 -5.055 14.722 1.00 96.12 107 ILE A C 1
ATOM 862 O O . ILE A 1 107 ? 2.007 -5.809 14.212 1.00 96.12 107 ILE A O 1
ATOM 866 N N . GLU A 1 108 ? 0.480 -5.368 15.809 1.00 95.62 108 GLU A N 1
ATOM 867 C CA . GLU A 1 108 ? 0.683 -6.590 16.572 1.00 95.62 108 GLU A CA 1
ATOM 868 C C . GLU A 1 108 ? -0.453 -7.593 16.328 1.00 95.62 108 GLU A C 1
ATOM 870 O O . GLU A 1 108 ? -1.627 -7.235 16.212 1.00 95.62 108 GLU A O 1
ATOM 875 N N . ASN A 1 109 ? -0.093 -8.875 16.250 1.00 94.75 109 ASN A N 1
ATOM 876 C CA . ASN A 1 109 ? -1.007 -10.016 16.316 1.00 94.75 109 ASN A CA 1
ATOM 877 C C . ASN A 1 109 ? -2.110 -10.073 15.232 1.00 94.75 109 ASN A C 1
ATOM 879 O O . ASN A 1 109 ? -3.103 -10.791 15.391 1.00 94.75 109 ASN A O 1
ATOM 883 N N . ALA A 1 110 ? -1.928 -9.405 14.088 1.00 94.56 110 ALA A N 1
ATOM 884 C CA . ALA A 1 110 ? -2.871 -9.421 12.966 1.00 94.56 110 ALA A CA 1
ATOM 885 C C . ALA A 1 110 ? -2.703 -10.682 12.090 1.00 94.56 110 ALA A C 1
ATOM 887 O O . ALA A 1 110 ? -2.302 -10.615 10.923 1.00 94.56 110 ALA A O 1
ATOM 888 N N . ILE A 1 111 ? -2.984 -11.858 12.660 1.00 93.06 111 ILE A N 1
ATOM 889 C CA . ILE A 1 111 ? -2.690 -13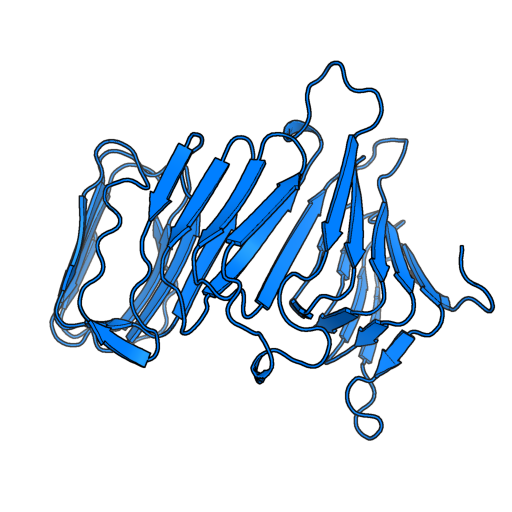.170 12.048 1.00 93.06 111 ILE A CA 1
ATOM 890 C C . ILE A 1 111 ? -3.579 -13.530 10.849 1.00 93.06 111 ILE A C 1
ATOM 892 O O . ILE A 1 111 ? -3.125 -14.218 9.934 1.00 93.06 111 ILE A O 1
ATOM 896 N N . ASP A 1 112 ? -4.827 -13.054 10.825 1.00 91.69 112 ASP A N 1
ATOM 897 C CA . ASP A 1 112 ? -5.746 -13.269 9.692 1.00 91.69 112 ASP A CA 1
ATOM 898 C C . ASP A 1 112 ? -5.384 -12.379 8.492 1.00 91.69 112 ASP A C 1
ATOM 900 O O . ASP A 1 112 ? -5.835 -12.594 7.365 1.00 91.69 112 ASP A O 1
ATOM 904 N N . GLY A 1 113 ? -4.499 -11.420 8.754 1.00 92.81 113 GLY A N 1
ATOM 905 C CA . GLY A 1 113 ? -3.921 -10.480 7.829 1.00 92.81 113 GLY A CA 1
ATOM 906 C C . GLY A 1 113 ? -4.821 -9.309 7.473 1.00 92.81 113 GLY A C 1
ATOM 907 O O . GLY A 1 113 ? -6.031 -9.341 7.667 1.00 92.81 113 GLY A O 1
ATOM 908 N N . PHE A 1 114 ? -4.202 -8.275 6.926 1.00 95.44 114 PHE A N 1
ATOM 909 C CA . PHE A 1 114 ? -4.840 -7.009 6.569 1.00 95.44 114 PHE A CA 1
ATOM 910 C C . PHE A 1 114 ? -4.356 -6.550 5.191 1.00 95.44 114 PHE A C 1
ATOM 912 O O . PHE A 1 114 ? -3.378 -7.096 4.657 1.00 95.44 114 PHE A O 1
ATOM 919 N N . GLY A 1 115 ? -5.058 -5.594 4.594 1.00 95.62 115 GLY A N 1
ATOM 920 C CA . GLY A 1 115 ? -4.601 -4.921 3.390 1.00 95.62 115 GLY A CA 1
ATOM 921 C C . GLY A 1 115 ? -3.746 -3.692 3.711 1.00 95.62 115 GLY A C 1
ATOM 922 O O . GLY A 1 115 ? -4.068 -2.941 4.629 1.00 95.62 115 GLY A O 1
ATOM 923 N N . LEU A 1 116 ? -2.672 -3.468 2.950 1.00 97.12 116 LEU A N 1
ATOM 924 C CA . LEU A 1 116 ? -1.769 -2.328 3.116 1.00 97.12 116 LEU A CA 1
ATOM 925 C C . LEU A 1 116 ? -1.777 -1.374 1.912 1.00 97.12 116 LEU A C 1
ATOM 927 O O . LEU A 1 116 ? -1.185 -1.667 0.876 1.00 97.12 116 LEU A O 1
ATOM 931 N N . GLY A 1 117 ? -2.328 -0.181 2.082 1.00 96.44 117 GLY A N 1
ATOM 932 C CA . GLY A 1 117 ? -2.067 0.963 1.215 1.00 96.44 117 GLY A CA 1
ATOM 933 C C . GLY A 1 117 ? -0.784 1.680 1.620 1.00 96.44 117 GLY A C 1
ATOM 934 O O . GLY A 1 117 ? -0.459 1.775 2.805 1.00 96.44 117 GLY A O 1
ATOM 935 N N . TRP A 1 118 ? -0.049 2.221 0.653 1.00 96.31 118 TRP A N 1
ATOM 936 C CA . TRP A 1 118 ? 1.101 3.072 0.962 1.00 96.31 118 TRP A CA 1
ATOM 937 C C . TRP A 1 118 ? 1.204 4.212 -0.040 1.00 96.31 118 TRP A C 1
ATOM 939 O O . TRP A 1 118 ? 1.598 3.999 -1.183 1.00 96.31 118 TRP A O 1
ATOM 949 N N . GLU A 1 119 ? 0.844 5.419 0.388 1.00 94.38 119 GLU A N 1
ATOM 950 C CA . GLU A 1 119 ? 0.977 6.624 -0.423 1.00 94.38 119 GLU A CA 1
ATOM 951 C C . GLU A 1 119 ? 2.401 7.172 -0.299 1.00 94.38 119 GLU A C 1
ATOM 953 O O . GLU A 1 119 ? 2.841 7.603 0.771 1.00 94.38 119 GLU A O 1
ATOM 958 N N . ILE A 1 120 ? 3.131 7.156 -1.410 1.00 93.31 120 ILE A N 1
ATOM 959 C CA . ILE A 1 120 ? 4.529 7.565 -1.487 1.00 93.31 120 ILE A CA 1
ATOM 960 C C . ILE A 1 120 ? 4.632 8.695 -2.508 1.00 93.31 120 ILE A C 1
ATOM 962 O O . ILE A 1 120 ? 4.293 8.538 -3.679 1.00 93.31 120 ILE A O 1
ATOM 966 N N . ASN A 1 121 ? 5.114 9.853 -2.071 1.00 90.06 121 ASN A N 1
ATOM 967 C CA . ASN A 1 121 ? 5.325 11.010 -2.933 1.00 90.06 121 ASN A CA 1
ATOM 968 C C . ASN A 1 121 ? 6.587 11.773 -2.484 1.00 90.06 121 ASN A C 1
ATOM 970 O O . ASN A 1 121 ? 7.200 11.394 -1.484 1.00 90.06 121 ASN A O 1
ATOM 974 N N . PRO A 1 122 ? 7.019 12.825 -3.198 1.00 87.38 122 PRO A N 1
ATOM 975 C CA . PRO A 1 122 ? 8.266 13.521 -2.882 1.00 87.38 122 PRO A CA 1
ATOM 976 C C . PRO A 1 122 ? 8.231 14.193 -1.505 1.00 87.38 122 PRO A C 1
ATOM 978 O O . PRO A 1 122 ? 9.257 14.292 -0.842 1.00 87.38 122 PRO A O 1
ATOM 981 N N . ASP A 1 123 ? 7.041 14.594 -1.043 1.00 85.94 123 ASP A N 1
ATOM 982 C CA . ASP A 1 123 ? 6.844 15.205 0.275 1.00 85.94 123 ASP A CA 1
ATOM 983 C C . ASP A 1 123 ? 7.032 14.184 1.418 1.00 85.94 123 ASP A C 1
ATOM 985 O O . ASP A 1 123 ? 7.187 14.567 2.577 1.00 85.94 123 ASP A O 1
ATOM 989 N N . SER A 1 124 ? 7.067 12.881 1.105 1.00 83.75 124 SER A N 1
ATOM 990 C CA . SER A 1 124 ? 7.466 11.824 2.040 1.00 83.75 124 SER A CA 1
ATOM 991 C C . SER A 1 124 ? 8.972 11.827 2.337 1.00 83.75 124 SER A C 1
ATOM 993 O O . SER A 1 124 ? 9.410 11.069 3.197 1.00 83.75 124 SER A O 1
ATOM 995 N N . PHE A 1 125 ? 9.792 12.621 1.645 1.00 86.25 125 PHE A N 1
ATOM 996 C CA . PHE A 1 125 ? 11.248 12.629 1.800 1.00 86.25 125 PHE A CA 1
ATOM 997 C C . PHE A 1 125 ? 11.744 13.962 2.370 1.00 86.25 125 PHE A C 1
ATOM 999 O O . PHE A 1 125 ? 11.103 15.005 2.245 1.00 86.25 125 PHE A O 1
ATOM 1006 N N . ASP A 1 126 ? 12.908 13.939 3.024 1.00 78.81 126 ASP A N 1
ATOM 1007 C CA . ASP A 1 126 ? 13.550 15.168 3.492 1.00 78.81 126 ASP A CA 1
ATOM 1008 C C . ASP A 1 126 ? 13.903 16.043 2.281 1.00 78.81 126 ASP A C 1
ATOM 1010 O O . ASP A 1 126 ? 14.604 15.604 1.376 1.00 78.81 126 ASP A O 1
ATOM 1014 N N . SER A 1 127 ? 13.465 17.304 2.298 1.00 76.88 127 SER A N 1
ATOM 1015 C CA . SER A 1 127 ? 13.730 18.307 1.253 1.00 76.88 127 SER A CA 1
ATOM 1016 C C . SER A 1 127 ? 15.213 18.527 0.904 1.00 76.88 127 SER A C 1
ATOM 1018 O O . SER A 1 127 ? 15.525 19.157 -0.107 1.00 76.88 127 SER A O 1
ATOM 1020 N N . SER A 1 128 ? 16.137 18.070 1.754 1.00 74.56 128 SER A N 1
ATOM 1021 C CA . SER A 1 128 ? 17.580 18.090 1.510 1.00 74.56 128 SER A CA 1
ATOM 1022 C C . SER A 1 128 ? 18.093 16.882 0.716 1.00 74.56 128 SER A C 1
ATOM 1024 O O . SER A 1 128 ? 19.233 16.909 0.242 1.00 74.56 128 SER A O 1
ATOM 1026 N N . MET A 1 129 ? 17.275 15.840 0.547 1.00 72.94 129 MET A N 1
ATOM 1027 C CA . MET A 1 129 ? 17.591 14.686 -0.285 1.00 72.94 129 MET A CA 1
ATOM 1028 C C . MET A 1 129 ? 17.499 15.072 -1.757 1.00 72.94 129 MET A C 1
ATOM 1030 O O . MET A 1 129 ? 16.560 15.713 -2.213 1.00 72.94 129 MET A O 1
ATOM 1034 N N . THR A 1 130 ? 18.519 14.685 -2.513 1.00 70.06 130 THR A N 1
ATOM 1035 C CA . THR A 1 130 ? 18.561 14.886 -3.967 1.00 70.06 130 THR A CA 1
ATOM 1036 C C . THR A 1 130 ? 18.073 13.667 -4.742 1.00 70.06 130 THR A C 1
ATOM 1038 O O . THR A 1 130 ? 18.000 13.719 -5.965 1.00 70.06 130 THR A O 1
ATOM 1041 N N . ASP A 1 131 ? 17.824 12.566 -4.036 1.00 78.88 131 ASP A N 1
ATOM 1042 C CA . ASP A 1 131 ? 17.343 11.301 -4.571 1.00 78.88 131 ASP A CA 1
ATOM 1043 C C . ASP A 1 131 ? 16.217 10.801 -3.661 1.00 78.88 131 ASP A C 1
ATOM 1045 O O . ASP A 1 131 ? 16.444 10.528 -2.479 1.00 78.88 131 ASP A O 1
ATOM 1049 N N . HIS A 1 132 ? 15.000 10.752 -4.194 1.00 89.44 132 HIS A N 1
ATOM 1050 C CA . HIS A 1 132 ? 13.830 10.239 -3.496 1.00 89.44 132 HIS A CA 1
ATOM 1051 C C . HIS A 1 132 ? 13.646 8.784 -3.906 1.00 89.44 132 HIS A C 1
ATOM 1053 O O . HIS A 1 132 ? 12.906 8.483 -4.838 1.00 89.44 132 HIS A O 1
ATOM 1059 N N . SER A 1 133 ? 14.352 7.874 -3.239 1.00 92.00 133 SER A N 1
ATOM 1060 C CA . SER A 1 133 ? 14.266 6.453 -3.552 1.00 92.00 133 SER A CA 1
ATOM 1061 C C . SER A 1 133 ? 14.005 5.594 -2.322 1.00 92.00 133 SER A C 1
ATOM 1063 O O . SER A 1 133 ? 14.477 5.874 -1.217 1.00 92.00 133 SER A O 1
ATOM 1065 N N . CYS A 1 134 ? 13.225 4.528 -2.497 1.00 92.81 134 CYS A N 1
ATOM 1066 C CA . CYS A 1 134 ? 13.027 3.519 -1.463 1.00 92.81 134 CYS A CA 1
ATOM 1067 C C . CYS A 1 134 ? 12.828 2.122 -2.064 1.00 92.81 134 CYS A C 1
ATOM 1069 O O . CYS A 1 134 ? 12.523 1.943 -3.246 1.00 92.81 134 CYS A O 1
ATOM 1071 N N . SER A 1 135 ? 13.068 1.095 -1.250 1.00 96.31 135 SER A N 1
ATOM 1072 C CA . SER A 1 135 ? 12.935 -0.302 -1.657 1.00 96.31 135 SER A CA 1
ATOM 1073 C C . SER A 1 135 ? 12.183 -1.093 -0.600 1.00 96.31 135 SER A C 1
ATOM 1075 O O . SER A 1 135 ? 12.554 -1.067 0.571 1.00 96.31 135 SER A O 1
ATOM 1077 N N . LEU A 1 136 ? 11.148 -1.812 -1.025 1.00 97.12 136 LEU A N 1
ATOM 1078 C CA . LEU A 1 136 ? 10.314 -2.651 -0.173 1.00 97.12 136 LEU A CA 1
ATOM 1079 C C . LEU A 1 136 ? 10.382 -4.094 -0.678 1.00 97.12 136 LEU A C 1
ATOM 1081 O O . LEU A 1 136 ? 10.352 -4.351 -1.877 1.00 97.12 136 LEU A O 1
ATOM 1085 N N . ASP A 1 137 ? 10.468 -5.055 0.231 1.00 97.44 137 ASP A N 1
ATOM 1086 C CA . ASP A 1 137 ? 10.559 -6.470 -0.130 1.00 97.44 137 ASP A CA 1
ATOM 1087 C C . ASP A 1 137 ? 9.548 -7.301 0.652 1.00 97.44 137 ASP A C 1
ATOM 1089 O O . ASP A 1 137 ? 9.369 -7.088 1.852 1.00 97.44 137 ASP A O 1
ATOM 1093 N N . ALA A 1 138 ? 8.937 -8.282 -0.009 1.00 95.94 138 ALA A N 1
ATOM 1094 C CA . ALA A 1 138 ? 8.021 -9.246 0.591 1.00 95.94 138 ALA A CA 1
ATOM 1095 C C . ALA A 1 138 ? 6.823 -8.618 1.323 1.00 95.94 138 ALA A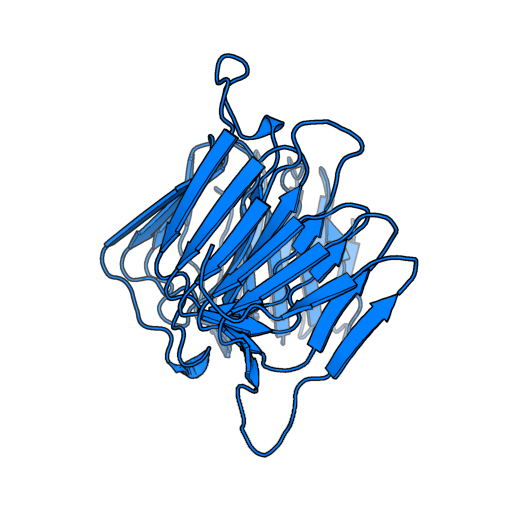 C 1
ATOM 1097 O O . ALA A 1 138 ? 6.524 -8.968 2.464 1.00 95.94 138 ALA A O 1
ATOM 1098 N N . LEU A 1 139 ? 6.134 -7.694 0.646 1.00 95.25 139 LEU A N 1
ATOM 1099 C CA . LEU A 1 139 ? 4.783 -7.260 1.000 1.00 95.25 139 LEU A CA 1
ATOM 1100 C C . LEU A 1 139 ? 3.785 -8.325 0.517 1.00 95.25 139 LEU A C 1
ATOM 1102 O O . LEU A 1 139 ? 3.469 -8.411 -0.671 1.00 95.25 139 LEU A O 1
ATOM 1106 N N . GLY A 1 140 ? 3.325 -9.179 1.430 1.00 93.94 140 GLY A N 1
ATOM 1107 C CA . GLY A 1 140 ? 2.523 -10.359 1.091 1.00 93.94 140 GLY A CA 1
ATOM 1108 C C . GLY A 1 140 ? 3.349 -11.486 0.463 1.00 93.94 140 GLY A C 1
ATOM 1109 O O . GLY A 1 140 ? 4.558 -11.569 0.671 1.00 93.94 140 GLY A O 1
ATOM 1110 N N . ASN A 1 141 ? 2.700 -12.384 -0.289 1.00 95.81 141 ASN A N 1
ATOM 1111 C CA . ASN A 1 141 ? 3.358 -13.539 -0.911 1.00 95.81 141 ASN A CA 1
ATOM 1112 C C . ASN A 1 141 ? 3.201 -13.514 -2.439 1.00 95.81 141 ASN A C 1
ATOM 1114 O O . ASN A 1 141 ? 2.079 -13.588 -2.938 1.00 95.81 141 ASN A O 1
ATOM 1118 N N . PRO A 1 142 ? 4.295 -13.513 -3.220 1.00 95.81 142 PRO A N 1
ATOM 1119 C CA . PRO A 1 142 ? 4.239 -13.357 -4.673 1.00 95.81 142 PRO A CA 1
ATOM 1120 C C . PRO A 1 142 ? 3.529 -14.507 -5.394 1.00 95.81 142 PRO A C 1
ATOM 1122 O O . PRO A 1 142 ? 3.290 -14.415 -6.596 1.00 95.81 142 PRO A O 1
ATOM 1125 N N . THR A 1 143 ? 3.194 -15.596 -4.700 1.00 94.56 143 THR A N 1
ATOM 1126 C CA . THR A 1 143 ? 2.409 -16.707 -5.248 1.00 94.56 143 THR A CA 1
ATOM 1127 C C . THR A 1 143 ? 0.897 -16.515 -5.121 1.00 94.56 143 THR A C 1
ATOM 1129 O O . THR A 1 143 ? 0.172 -17.142 -5.890 1.00 94.56 143 THR A O 1
ATOM 1132 N N . GLY A 1 144 ? 0.428 -15.614 -4.251 1.00 91.25 144 GLY A N 1
ATOM 1133 C CA . GLY A 1 144 ? -0.989 -15.300 -4.087 1.00 91.25 144 GLY A CA 1
ATOM 1134 C C . GLY A 1 144 ? -1.355 -14.742 -2.703 1.00 91.25 144 GLY A C 1
ATOM 1135 O O . GLY A 1 144 ? -0.597 -14.841 -1.737 1.00 91.25 144 GLY A O 1
ATOM 1136 N N . ARG A 1 145 ? -2.559 -14.154 -2.606 1.00 90.31 145 ARG A N 1
ATOM 1137 C CA . ARG A 1 145 ? -3.127 -13.611 -1.354 1.00 90.31 145 ARG A CA 1
ATOM 1138 C C . ARG A 1 145 ? -3.348 -14.693 -0.290 1.00 90.31 145 ARG A C 1
ATOM 1140 O O . ARG A 1 145 ? -3.189 -14.433 0.902 1.00 90.31 145 ARG A O 1
ATOM 1147 N N . ALA A 1 146 ? -3.759 -15.896 -0.695 1.00 90.56 146 ALA A N 1
ATOM 1148 C CA . ALA A 1 146 ? -4.079 -16.977 0.241 1.00 90.56 146 ALA A CA 1
ATOM 1149 C C . ALA A 1 146 ? -2.817 -17.539 0.921 1.00 90.56 146 ALA A C 1
ATOM 1151 O O . ALA A 1 146 ? -2.883 -18.041 2.041 1.00 90.56 146 ALA A O 1
ATOM 1152 N N . GLU A 1 147 ? -1.676 -17.391 0.258 1.00 94.38 147 GLU A N 1
ATOM 1153 C CA . GLU A 1 147 ? -0.356 -17.891 0.614 1.00 94.38 147 GLU A CA 1
ATOM 1154 C C . GLU A 1 147 ? 0.442 -16.895 1.464 1.00 94.38 147 GLU A C 1
ATOM 1156 O O . GLU A 1 147 ? 1.560 -17.196 1.872 1.00 94.38 147 GLU A O 1
ATOM 1161 N N . ALA A 1 148 ? -0.101 -15.704 1.733 1.00 94.19 148 ALA A N 1
ATOM 1162 C CA . ALA A 1 148 ? 0.530 -14.743 2.627 1.00 94.19 148 ALA A CA 1
ATOM 1163 C C . ALA A 1 148 ? 0.748 -15.350 4.024 1.00 94.19 148 ALA A C 1
ATOM 1165 O O . ALA A 1 148 ? -0.153 -15.969 4.604 1.00 94.19 148 ALA A O 1
ATOM 1166 N N . GLU A 1 149 ? 1.956 -15.163 4.547 1.00 94.94 149 GLU A N 1
ATOM 1167 C CA . GLU A 1 149 ? 2.434 -15.781 5.782 1.00 94.94 149 GLU A CA 1
ATOM 1168 C C . GLU A 1 149 ? 2.463 -14.763 6.923 1.00 94.94 149 GLU A C 1
ATOM 1170 O O . GLU A 1 149 ? 2.548 -13.552 6.705 1.00 94.94 149 GLU A O 1
ATOM 1175 N N . VAL A 1 150 ? 2.380 -15.268 8.153 1.00 96.50 150 VAL A N 1
ATOM 1176 C CA . VAL A 1 150 ? 2.603 -14.450 9.346 1.00 96.50 150 VAL A CA 1
ATOM 1177 C C . VAL A 1 150 ? 4.090 -14.133 9.437 1.00 96.50 150 VAL A C 1
ATOM 1179 O O . VAL A 1 150 ? 4.930 -15.031 9.379 1.00 96.50 150 VAL A O 1
ATOM 1182 N N . VAL A 1 151 ? 4.401 -12.854 9.600 1.00 95.06 151 VAL A N 1
ATOM 1183 C CA . VAL A 1 151 ? 5.750 -12.346 9.813 1.00 95.06 151 VAL A CA 1
ATOM 1184 C C . VAL A 1 151 ? 5.931 -12.098 11.307 1.00 95.06 151 VAL A C 1
ATOM 1186 O O . VAL A 1 151 ? 5.144 -11.375 11.915 1.00 95.06 151 VAL A O 1
ATOM 1189 N N . GLU A 1 152 ? 6.949 -12.722 11.903 1.00 96.00 152 GLU A N 1
ATOM 1190 C CA . GLU A 1 152 ? 7.222 -12.606 13.343 1.00 96.00 152 GLU A CA 1
ATOM 1191 C C . GLU A 1 152 ? 7.670 -11.195 13.727 1.00 96.00 152 GLU A C 1
ATOM 1193 O O . GLU A 1 152 ? 7.121 -10.621 14.659 1.00 96.00 152 GLU A O 1
ATOM 1198 N N . ASP A 1 153 ? 8.644 -10.645 13.000 1.00 97.56 153 ASP A N 1
ATOM 1199 C CA . ASP A 1 153 ? 9.191 -9.308 13.217 1.00 97.56 153 ASP A CA 1
ATOM 1200 C C . ASP A 1 153 ? 9.750 -8.765 11.897 1.00 97.56 153 ASP A C 1
ATOM 1202 O O . ASP A 1 153 ? 10.608 -9.402 11.271 1.00 97.56 153 ASP A O 1
ATOM 1206 N N . LYS A 1 154 ? 9.226 -7.629 11.429 1.00 97.56 154 LYS A N 1
ATOM 1207 C CA . LYS A 1 154 ? 9.747 -6.948 10.238 1.00 97.56 154 LYS A CA 1
ATOM 1208 C C . LYS A 1 154 ? 9.331 -5.490 10.198 1.00 97.56 154 LYS A C 1
ATOM 1210 O O . LYS A 1 154 ? 8.166 -5.175 10.418 1.00 97.56 154 LYS A O 1
ATOM 1215 N N . THR A 1 155 ? 10.263 -4.637 9.785 1.00 98.19 155 THR A N 1
ATOM 1216 C CA . THR A 1 155 ? 10.001 -3.225 9.504 1.00 98.19 155 THR A CA 1
ATOM 1217 C C . THR A 1 155 ? 10.253 -2.909 8.035 1.00 98.19 155 THR A C 1
ATOM 1219 O O . THR A 1 155 ? 11.289 -3.274 7.474 1.00 98.19 155 THR A O 1
ATOM 1222 N N . TRP A 1 156 ? 9.316 -2.192 7.425 1.00 97.81 156 TRP A N 1
ATOM 1223 C CA . TRP A 1 156 ? 9.486 -1.504 6.152 1.00 97.81 156 TRP A CA 1
ATOM 1224 C C . TRP A 1 156 ? 9.556 -0.000 6.381 1.00 97.81 156 TRP A C 1
ATOM 1226 O O . TRP A 1 156 ? 8.840 0.541 7.222 1.00 97.81 156 TRP A O 1
ATOM 1236 N N . THR A 1 157 ? 10.374 0.686 5.590 1.00 96.38 157 THR A N 1
ATOM 1237 C CA . THR A 1 157 ? 10.502 2.144 5.630 1.00 96.38 157 THR A CA 1
ATOM 1238 C C . THR A 1 157 ? 10.567 2.677 4.208 1.00 96.38 157 THR A C 1
ATOM 1240 O O . THR A 1 157 ? 11.330 2.168 3.386 1.00 96.38 157 THR A O 1
ATOM 1243 N N . CYS A 1 158 ? 9.789 3.717 3.926 1.00 93.94 158 CYS A N 1
ATOM 1244 C CA . CYS A 1 158 ? 9.907 4.495 2.701 1.00 93.94 158 CYS A CA 1
ATOM 1245 C C . CYS A 1 158 ? 9.699 5.977 3.026 1.00 93.94 158 CYS A C 1
ATOM 1247 O O . CYS A 1 158 ? 8.679 6.360 3.607 1.00 93.94 158 CYS A O 1
ATOM 1249 N N . GLY A 1 159 ? 10.690 6.803 2.677 1.00 91.75 159 GLY A N 1
ATOM 1250 C CA . GLY A 1 159 ? 10.725 8.203 3.087 1.00 91.75 159 GLY A CA 1
ATOM 1251 C C . GLY A 1 159 ? 10.704 8.339 4.614 1.00 91.75 159 GLY A C 1
ATOM 1252 O O . GLY A 1 159 ? 11.484 7.697 5.316 1.00 91.75 159 GLY A O 1
ATOM 1253 N N . ASN A 1 160 ? 9.785 9.155 5.118 1.00 93.75 160 ASN A N 1
ATOM 1254 C CA . ASN A 1 160 ? 9.546 9.440 6.532 1.00 93.75 160 ASN A CA 1
ATOM 1255 C C . ASN A 1 160 ? 8.403 8.610 7.148 1.00 93.75 160 ASN A C 1
ATOM 1257 O O . ASN A 1 160 ? 7.907 8.969 8.211 1.00 93.75 160 ASN A O 1
ATOM 1261 N N . SER A 1 161 ? 7.979 7.530 6.488 1.00 96.00 161 SER A N 1
ATOM 1262 C CA . SER A 1 161 ? 6.917 6.635 6.963 1.00 96.00 161 SER A CA 1
ATOM 1263 C C . SER A 1 161 ? 7.426 5.204 7.126 1.00 96.00 161 SER A C 1
ATOM 1265 O O . SER A 1 161 ? 8.335 4.764 6.406 1.00 96.00 161 SER A O 1
ATOM 1267 N N . SER A 1 162 ? 6.845 4.460 8.065 1.00 97.69 162 SER A N 1
ATOM 1268 C CA . SER A 1 162 ? 7.233 3.077 8.332 1.00 97.69 162 SER A CA 1
ATOM 1269 C C . SER A 1 162 ? 6.078 2.192 8.793 1.00 97.69 162 SER A C 1
ATOM 1271 O O . SER A 1 162 ? 5.094 2.648 9.374 1.00 97.69 162 SER A O 1
ATOM 1273 N N . LEU A 1 163 ? 6.238 0.895 8.535 1.00 98.06 163 LEU A N 1
ATOM 1274 C CA . LEU A 1 163 ? 5.381 -0.169 9.040 1.00 98.06 163 LEU A CA 1
ATOM 1275 C C . LEU A 1 163 ? 6.245 -1.189 9.762 1.00 98.06 163 LEU A C 1
ATOM 1277 O O . LEU A 1 163 ? 7.110 -1.795 9.132 1.00 98.06 163 LEU A O 1
ATOM 1281 N N . THR A 1 164 ? 5.972 -1.428 11.035 1.00 98.31 164 THR A N 1
ATOM 1282 C CA . THR A 1 164 ? 6.547 -2.528 11.808 1.00 98.31 164 THR A CA 1
ATOM 1283 C C . THR A 1 164 ? 5.467 -3.558 12.099 1.00 98.31 164 THR A C 1
ATOM 1285 O O . THR A 1 164 ? 4.358 -3.218 12.498 1.00 98.31 164 THR A O 1
ATOM 1288 N N . LEU A 1 165 ? 5.776 -4.830 11.884 1.00 98.00 165 LEU A N 1
ATOM 1289 C CA . LEU A 1 165 ? 4.891 -5.945 12.190 1.00 98.00 165 LEU A CA 1
ATOM 1290 C C . LEU A 1 165 ? 5.483 -6.808 13.285 1.00 98.00 165 LEU A C 1
ATOM 1292 O O . LEU A 1 165 ? 6.651 -7.182 13.195 1.00 98.00 165 LEU A O 1
ATOM 1296 N N . HIS A 1 166 ? 4.630 -7.205 14.226 1.00 98.00 166 HIS A N 1
ATOM 1297 C CA . HIS A 1 166 ? 4.915 -8.256 15.193 1.00 98.00 166 HIS A CA 1
ATOM 1298 C C . HIS A 1 166 ? 3.831 -9.332 15.125 1.00 98.00 166 HIS A C 1
ATOM 1300 O O . HIS A 1 166 ? 2.673 -9.072 15.443 1.00 98.00 166 HIS A O 1
ATOM 1306 N N . ASN A 1 167 ? 4.193 -10.548 14.709 1.00 97.31 167 ASN A N 1
ATOM 1307 C CA . ASN A 1 167 ? 3.263 -11.672 14.516 1.00 97.31 167 ASN A CA 1
ATOM 1308 C C . ASN A 1 167 ? 2.026 -11.305 13.675 1.00 97.31 167 ASN A C 1
ATOM 1310 O O . ASN A 1 167 ? 0.893 -11.666 14.001 1.00 97.31 167 ASN A O 1
ATOM 1314 N N . SER A 1 168 ? 2.256 -10.591 12.577 1.00 97.38 168 SER A N 1
ATOM 1315 C CA . SER A 1 168 ? 1.204 -10.022 11.732 1.00 97.38 168 SER A CA 1
ATOM 1316 C C . SER A 1 168 ? 1.400 -10.409 10.271 1.00 97.38 168 SER A C 1
ATOM 1318 O O . SER A 1 168 ? 2.495 -10.773 9.844 1.00 97.38 168 SER A O 1
ATOM 1320 N N . LYS A 1 169 ? 0.327 -10.343 9.482 1.00 95.88 169 LYS A N 1
ATOM 1321 C CA . LYS A 1 169 ? 0.314 -10.759 8.075 1.00 95.88 169 LYS A CA 1
ATOM 1322 C C . LYS A 1 169 ? -0.185 -9.630 7.170 1.00 95.88 169 LYS A C 1
ATOM 1324 O O . LYS A 1 169 ? -1.299 -9.151 7.330 1.00 95.88 169 LYS A O 1
ATOM 1329 N N . VAL A 1 170 ? 0.586 -9.262 6.150 1.00 96.50 170 VAL A N 1
ATOM 1330 C CA . VAL A 1 170 ? 0.076 -8.437 5.037 1.00 96.50 170 VAL A CA 1
ATOM 1331 C C . VAL A 1 170 ? -0.497 -9.384 3.991 1.00 96.50 170 VAL A C 1
ATOM 1333 O O . VAL A 1 170 ? 0.229 -10.211 3.444 1.00 96.50 170 VAL A O 1
ATOM 1336 N N . SER A 1 171 ? -1.801 -9.306 3.730 1.00 93.94 171 SER A N 1
ATOM 1337 C CA . SER A 1 171 ? -2.460 -10.174 2.743 1.00 93.94 171 SER A CA 1
ATOM 1338 C C . SER A 1 171 ? -2.348 -9.623 1.326 1.00 93.94 171 SER A C 1
ATOM 1340 O O . SER A 1 171 ? -2.177 -10.381 0.372 1.00 93.94 171 SER A O 1
ATOM 1342 N N . THR A 1 172 ? -2.461 -8.307 1.195 1.00 92.25 172 THR A N 1
ATOM 1343 C CA . THR A 1 172 ? -2.403 -7.557 -0.060 1.00 92.25 172 THR A CA 1
ATOM 1344 C C . THR A 1 172 ? -1.748 -6.212 0.212 1.00 92.25 172 THR A C 1
ATOM 1346 O O . THR A 1 172 ? -1.866 -5.687 1.318 1.00 92.25 172 THR A O 1
ATOM 1349 N N . ALA A 1 173 ? -1.071 -5.647 -0.785 1.00 96.38 173 ALA A N 1
ATOM 1350 C CA . ALA A 1 173 ? -0.579 -4.278 -0.707 1.00 96.38 173 ALA A CA 1
ATOM 1351 C C . ALA A 1 173 ? -0.900 -3.492 -1.986 1.00 96.38 173 ALA A C 1
ATOM 1353 O O . ALA A 1 173 ? -0.738 -4.028 -3.079 1.00 96.38 173 ALA A O 1
ATOM 1354 N N . TRP A 1 174 ? -1.313 -2.232 -1.859 1.00 95.62 174 TRP A N 1
ATOM 1355 C CA . TRP A 1 174 ? -1.556 -1.290 -2.960 1.00 95.62 174 TRP A CA 1
ATOM 1356 C C . TRP A 1 174 ? -0.748 -0.003 -2.738 1.00 95.62 174 TRP A C 1
ATOM 1358 O O . TRP A 1 174 ? -1.244 0.999 -2.223 1.00 95.62 174 TRP A O 1
ATOM 1368 N N . PRO A 1 175 ? 0.555 -0.018 -3.049 1.00 94.94 175 PRO A N 1
ATOM 1369 C CA . PRO A 1 175 ? 1.375 1.177 -2.961 1.00 94.94 175 PRO A CA 1
ATOM 1370 C C . PRO A 1 175 ? 1.044 2.092 -4.137 1.00 94.94 175 PRO A C 1
ATOM 1372 O O . PRO A 1 175 ? 1.111 1.661 -5.295 1.00 94.94 175 PRO A O 1
ATOM 1375 N N . ASP A 1 176 ? 0.753 3.346 -3.818 1.00 93.44 176 ASP A N 1
ATOM 1376 C CA . ASP A 1 176 ? 0.478 4.418 -4.762 1.00 93.44 176 ASP A CA 1
ATOM 1377 C C . ASP A 1 176 ? 1.658 5.387 -4.755 1.00 93.44 176 ASP A C 1
ATOM 1379 O O . ASP A 1 176 ? 1.970 6.018 -3.745 1.00 93.44 176 ASP A O 1
ATOM 1383 N N . LEU A 1 177 ? 2.326 5.489 -5.900 1.00 93.69 177 LEU A N 1
ATOM 1384 C CA . LEU A 1 177 ? 3.483 6.346 -6.107 1.00 93.69 177 LEU A CA 1
ATOM 1385 C C . LEU A 1 177 ? 3.085 7.581 -6.913 1.00 93.69 177 LEU A C 1
ATOM 1387 O O . LEU A 1 177 ? 2.402 7.473 -7.933 1.00 93.69 177 LEU A O 1
ATOM 1391 N N . GLU A 1 178 ? 3.547 8.754 -6.497 1.00 90.19 178 GLU A N 1
ATOM 1392 C CA . GLU A 1 178 ? 3.375 9.997 -7.245 1.00 90.19 178 GLU A CA 1
ATOM 1393 C C . GLU A 1 178 ? 4.711 10.732 -7.401 1.00 90.19 178 GLU A C 1
ATOM 1395 O O . GLU A 1 178 ? 5.479 10.860 -6.452 1.00 90.19 178 GLU A O 1
ATOM 1400 N N . GLY A 1 179 ? 4.955 11.305 -8.582 1.00 85.44 179 GLY A N 1
ATOM 1401 C CA . GLY A 1 179 ? 5.995 12.318 -8.772 1.00 85.44 179 GLY A CA 1
ATOM 1402 C C . GLY A 1 179 ? 7.394 11.786 -9.082 1.00 85.44 179 GLY A C 1
ATOM 1403 O O . GLY A 1 179 ? 7.561 10.811 -9.810 1.00 85.44 179 GLY A O 1
ATOM 1404 N N . ASP A 1 180 ? 8.413 12.505 -8.616 1.00 87.50 180 ASP A N 1
ATOM 1405 C CA . ASP A 1 180 ? 9.835 12.234 -8.837 1.00 87.50 180 ASP A CA 1
ATOM 1406 C C . ASP A 1 180 ? 10.418 11.334 -7.740 1.00 87.50 180 ASP A C 1
ATOM 1408 O O . ASP A 1 180 ? 11.395 11.687 -7.086 1.00 87.50 180 ASP A O 1
ATOM 1412 N N . VAL A 1 181 ? 9.786 10.173 -7.536 1.00 90.88 181 VAL A N 1
ATOM 1413 C CA . VAL A 1 181 ? 10.213 9.150 -6.573 1.00 90.88 181 VAL A CA 1
ATOM 1414 C C . VAL A 1 181 ? 10.473 7.817 -7.274 1.00 90.88 181 VAL A C 1
ATOM 1416 O O . VAL A 1 181 ? 9.634 7.340 -8.038 1.00 90.88 181 VAL A O 1
ATOM 1419 N N . ASP A 1 182 ? 11.605 7.188 -6.970 1.00 94.12 182 ASP A N 1
ATOM 1420 C CA . ASP A 1 182 ? 11.939 5.834 -7.404 1.00 94.12 182 ASP A CA 1
ATOM 1421 C C . ASP A 1 182 ? 11.560 4.811 -6.323 1.00 94.12 182 ASP A C 1
ATOM 1423 O O . ASP A 1 182 ? 12.134 4.764 -5.234 1.00 94.12 182 ASP A O 1
ATOM 1427 N N . LEU A 1 183 ? 10.608 3.933 -6.629 1.00 96.12 183 LEU A N 1
ATOM 1428 C CA . LEU A 1 183 ? 10.174 2.868 -5.726 1.00 96.12 183 LEU A CA 1
ATOM 1429 C C . LEU A 1 183 ? 10.491 1.518 -6.346 1.00 96.12 183 LEU A C 1
ATOM 1431 O O . LEU A 1 183 ? 10.032 1.214 -7.443 1.00 96.12 183 LEU A O 1
ATOM 1435 N N . THR A 1 184 ? 11.230 0.674 -5.632 1.00 98.00 184 THR A N 1
ATOM 1436 C CA . THR A 1 184 ? 11.414 -0.729 -6.020 1.00 98.00 184 THR A CA 1
ATOM 1437 C C . THR A 1 184 ? 10.686 -1.648 -5.054 1.00 98.00 184 THR A C 1
ATOM 1439 O O . THR A 1 184 ? 10.953 -1.617 -3.858 1.00 98.00 184 THR A O 1
ATOM 1442 N N . ILE A 1 185 ? 9.809 -2.509 -5.569 1.00 98.31 185 ILE A N 1
ATOM 1443 C CA . ILE A 1 185 ? 9.148 -3.550 -4.781 1.00 98.31 185 ILE A CA 1
ATOM 1444 C C . ILE A 1 185 ? 9.478 -4.933 -5.312 1.00 98.31 185 ILE A C 1
ATOM 1446 O O . ILE A 1 185 ? 9.292 -5.219 -6.497 1.00 98.31 185 ILE A O 1
ATOM 1450 N N . THR A 1 186 ? 9.927 -5.817 -4.423 1.00 98.56 186 THR A N 1
ATOM 1451 C CA . THR A 1 186 ? 10.305 -7.188 -4.774 1.00 98.56 186 THR A CA 1
ATOM 1452 C C . THR A 1 186 ? 9.530 -8.250 -4.008 1.00 98.56 186 THR A C 1
ATOM 1454 O O . THR A 1 186 ? 9.060 -8.012 -2.896 1.00 98.56 186 THR A O 1
ATOM 1457 N N . ASN A 1 187 ? 9.387 -9.436 -4.609 1.00 97.88 187 ASN A N 1
ATOM 1458 C CA . ASN A 1 187 ? 8.865 -10.647 -3.962 1.00 97.88 187 ASN A CA 1
ATOM 1459 C C . ASN A 1 187 ? 7.505 -10.450 -3.268 1.00 97.88 187 ASN A C 1
ATOM 1461 O O . ASN A 1 187 ? 7.309 -10.936 -2.164 1.00 97.88 187 ASN A O 1
ATOM 1465 N N . SER A 1 188 ? 6.582 -9.709 -3.881 1.00 97.81 188 SER A N 1
ATOM 1466 C CA . SER A 1 188 ? 5.358 -9.224 -3.225 1.00 97.81 188 SER A CA 1
ATOM 1467 C C . SER A 1 188 ? 4.076 -9.643 -3.954 1.00 97.81 188 SER A C 1
ATOM 1469 O O . SER A 1 188 ? 4.111 -10.045 -5.122 1.00 97.81 188 SER A O 1
ATOM 1471 N N . TYR A 1 189 ? 2.937 -9.523 -3.269 1.00 97.62 189 TYR A N 1
ATOM 1472 C CA . TYR A 1 189 ? 1.602 -9.567 -3.871 1.00 97.62 189 TYR A CA 1
ATOM 1473 C C . TYR A 1 189 ? 0.981 -8.176 -3.841 1.00 97.62 189 TYR A C 1
ATOM 1475 O O . TYR A 1 189 ? 0.622 -7.669 -2.776 1.00 97.62 189 TYR A O 1
ATOM 1483 N N . LEU A 1 190 ? 0.861 -7.569 -5.015 1.00 97.81 190 LEU A N 1
ATOM 1484 C CA . LEU A 1 190 ? 0.375 -6.208 -5.163 1.00 97.81 190 LEU A CA 1
ATOM 1485 C C . LEU A 1 190 ? -1.010 -6.209 -5.798 1.00 97.81 190 LEU A C 1
ATOM 1487 O O . LEU A 1 190 ? -1.245 -6.924 -6.769 1.00 97.81 190 LEU A O 1
ATOM 1491 N N . VAL A 1 191 ? -1.908 -5.394 -5.264 1.00 96.12 191 VAL A N 1
ATOM 1492 C CA . VAL A 1 191 ? -3.221 -5.115 -5.845 1.00 96.12 191 VAL A CA 1
ATOM 1493 C C . VAL A 1 191 ? -3.237 -3.652 -6.227 1.00 96.12 191 VAL A C 1
ATOM 1495 O O . VAL A 1 191 ? -2.774 -2.830 -5.453 1.00 96.12 191 VAL A O 1
ATOM 1498 N N . ASP A 1 192 ? -3.690 -3.336 -7.432 1.00 94.88 192 ASP A N 1
ATOM 1499 C CA . ASP A 1 192 ? -3.788 -1.973 -7.943 1.00 94.88 192 ASP A CA 1
ATOM 1500 C C . ASP A 1 192 ? -2.539 -1.094 -7.684 1.00 94.88 192 ASP A C 1
ATOM 1502 O O . ASP A 1 192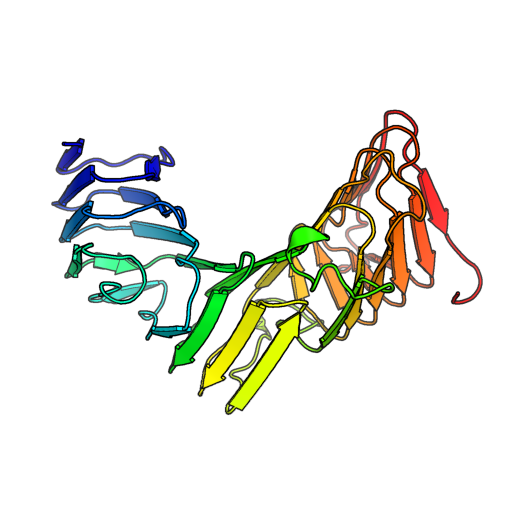 ? -2.717 0.048 -7.280 1.00 94.88 192 ASP A O 1
ATOM 1506 N N . PRO A 1 193 ? -1.273 -1.529 -7.885 1.00 96.75 193 PRO A N 1
ATOM 1507 C CA . PRO A 1 193 ? -0.146 -0.622 -7.680 1.00 96.75 193 PRO A CA 1
ATOM 1508 C C . PRO A 1 193 ? -0.169 0.480 -8.748 1.00 96.75 193 PRO A C 1
ATOM 1510 O O . PRO A 1 193 ? -0.154 0.184 -9.953 1.00 96.75 193 PRO A O 1
ATOM 1513 N N . ARG A 1 194 ? -0.195 1.748 -8.320 1.00 96.31 194 ARG A N 1
ATOM 1514 C CA . ARG A 1 194 ? -0.323 2.896 -9.232 1.00 96.31 194 ARG A CA 1
ATOM 1515 C C . ARG A 1 194 ? 0.923 3.758 -9.231 1.00 96.31 194 ARG A C 1
ATOM 1517 O O . ARG A 1 194 ? 1.520 4.016 -8.192 1.00 96.31 194 ARG A O 1
ATOM 1524 N N . MET A 1 195 ? 1.288 4.235 -10.415 1.00 95.44 195 MET A N 1
ATOM 1525 C CA . MET A 1 195 ? 2.288 5.276 -10.601 1.00 95.44 195 MET A CA 1
ATOM 1526 C C . MET A 1 195 ? 1.662 6.469 -11.316 1.00 95.44 195 MET A C 1
ATOM 1528 O O . MET A 1 195 ? 1.373 6.399 -12.514 1.00 95.44 195 MET A O 1
ATOM 1532 N N . TYR A 1 196 ? 1.482 7.567 -10.592 1.00 93.19 196 TYR A N 1
ATOM 1533 C CA . TYR A 1 196 ? 1.017 8.840 -11.125 1.00 93.19 196 TYR A CA 1
ATOM 1534 C C . TYR A 1 196 ? 2.212 9.708 -11.522 1.00 93.19 196 TYR A C 1
ATOM 1536 O O . TYR A 1 196 ? 3.063 10.067 -10.705 1.00 93.19 196 TYR A O 1
ATOM 1544 N N . GLY A 1 197 ? 2.267 10.088 -12.796 1.00 83.50 197 GLY A N 1
ATOM 1545 C CA . GLY A 1 197 ? 3.225 11.081 -13.256 1.00 83.50 197 GLY A CA 1
ATOM 1546 C C . GLY A 1 197 ? 2.925 12.463 -12.674 1.00 83.50 197 GLY A C 1
ATOM 1547 O O . GLY A 1 197 ? 1.770 12.858 -12.511 1.00 83.50 197 GLY A O 1
ATOM 1548 N N . ARG A 1 198 ? 3.982 13.238 -12.422 1.00 76.94 198 ARG A N 1
ATOM 1549 C CA . ARG A 1 198 ? 3.904 14.701 -12.313 1.00 76.94 198 ARG A CA 1
ATOM 1550 C C . ARG A 1 198 ? 4.607 15.303 -13.528 1.00 76.94 198 ARG A C 1
ATOM 1552 O O . ARG A 1 198 ? 5.565 14.734 -14.038 1.00 76.94 198 ARG A O 1
ATOM 1559 N N . ASN A 1 199 ? 4.162 16.475 -13.983 1.00 67.44 199 ASN A N 1
ATOM 1560 C CA . ASN A 1 199 ? 4.823 17.240 -15.054 1.00 67.44 199 ASN A CA 1
ATOM 1561 C C . ASN A 1 199 ? 6.141 17.883 -14.563 1.00 67.44 199 ASN A C 1
ATOM 1563 O O . ASN A 1 199 ? 6.359 19.083 -14.731 1.00 67.44 199 ASN A O 1
ATOM 1567 N N . ILE A 1 200 ? 6.993 17.099 -13.906 1.00 66.12 200 ILE A N 1
ATOM 1568 C CA . ILE A 1 200 ? 8.273 17.492 -13.318 1.00 66.12 200 ILE A CA 1
ATOM 1569 C C . ILE A 1 200 ? 9.354 16.535 -13.827 1.00 66.12 200 ILE A C 1
ATOM 1571 O O . ILE A 1 200 ? 9.074 15.386 -14.147 1.00 66.12 200 ILE A O 1
ATOM 1575 N N . SER A 1 201 ? 10.577 17.037 -13.981 1.00 67.00 201 SER A N 1
ATOM 1576 C CA . SER A 1 201 ? 11.728 16.256 -14.439 1.00 67.00 201 SER A CA 1
ATOM 1577 C C . SER A 1 201 ? 12.842 16.382 -13.399 1.00 67.00 201 SER A C 1
ATOM 1579 O O . SER A 1 201 ? 13.161 17.523 -13.047 1.00 67.00 201 SER A O 1
ATOM 1581 N N . PRO A 1 202 ? 13.493 15.280 -12.982 1.00 67.94 202 PRO A N 1
ATOM 1582 C CA . PRO A 1 202 ? 13.332 13.904 -13.480 1.00 67.94 202 PRO A CA 1
ATOM 1583 C C . PRO A 1 202 ? 11.979 13.267 -13.115 1.00 67.94 202 PRO A C 1
ATOM 1585 O O . PRO A 1 202 ? 11.312 13.714 -12.193 1.00 67.94 202 PRO A O 1
ATOM 1588 N N . LEU A 1 203 ? 11.559 12.259 -13.887 1.00 81.00 203 LEU A N 1
ATOM 1589 C CA . LEU A 1 203 ? 10.397 11.426 -13.559 1.00 81.00 203 LEU A CA 1
ATOM 1590 C C . LEU A 1 203 ? 10.868 10.269 -12.678 1.00 81.00 203 LEU A C 1
ATOM 1592 O O . LEU A 1 203 ? 11.872 9.643 -13.016 1.00 81.00 203 LEU A O 1
ATOM 1596 N N . GLY A 1 204 ? 10.134 9.980 -11.606 1.00 87.88 204 GLY A N 1
ATOM 1597 C CA . GLY A 1 204 ? 10.351 8.785 -10.799 1.00 87.88 204 GLY A CA 1
ATOM 1598 C C . GLY A 1 204 ? 9.900 7.520 -11.528 1.00 87.88 204 GLY A C 1
ATOM 1599 O O . GLY A 1 204 ? 9.116 7.588 -12.483 1.00 87.88 204 GLY A O 1
ATOM 1600 N N . VAL A 1 205 ? 10.391 6.364 -11.091 1.00 94.19 205 VAL A N 1
ATOM 1601 C CA . VAL A 1 205 ? 10.076 5.052 -11.660 1.00 94.19 205 VAL A CA 1
ATOM 1602 C C . VAL A 1 205 ? 9.604 4.088 -10.577 1.00 94.19 205 VAL A C 1
ATOM 1604 O O . VAL A 1 205 ? 10.314 3.791 -9.617 1.00 94.19 205 VAL A O 1
ATOM 1607 N N . TYR A 1 206 ? 8.435 3.488 -10.797 1.00 97.19 206 TYR A N 1
ATOM 1608 C CA . TYR A 1 206 ? 7.943 2.386 -9.979 1.00 97.19 206 TYR A CA 1
ATOM 1609 C C . TYR A 1 206 ? 8.377 1.039 -10.578 1.00 97.19 206 TYR A C 1
ATOM 1611 O O . TYR A 1 206 ? 7.833 0.554 -11.572 1.00 97.19 206 TYR A O 1
ATOM 1619 N N . THR A 1 207 ? 9.377 0.418 -9.965 1.00 98.44 207 THR A N 1
ATOM 1620 C CA . THR A 1 207 ? 9.890 -0.902 -10.321 1.00 98.44 207 THR A CA 1
ATOM 1621 C C . THR A 1 207 ? 9.240 -2.007 -9.487 1.00 98.44 207 THR A C 1
ATOM 1623 O O . THR A 1 207 ? 9.287 -1.977 -8.263 1.00 98.44 207 THR A O 1
ATOM 1626 N N . ILE A 1 208 ? 8.705 -3.040 -10.135 1.00 98.62 208 ILE A N 1
ATOM 1627 C CA . ILE A 1 208 ? 8.156 -4.239 -9.488 1.00 98.62 208 ILE A CA 1
ATOM 1628 C C . ILE A 1 208 ? 8.906 -5.466 -10.015 1.00 98.62 208 ILE A C 1
ATOM 1630 O O . ILE A 1 208 ? 8.940 -5.689 -11.227 1.00 98.62 208 ILE A O 1
ATOM 1634 N N . LYS A 1 209 ? 9.487 -6.288 -9.125 1.00 98.69 209 LYS A N 1
ATOM 1635 C CA . LYS A 1 209 ? 10.232 -7.498 -9.518 1.00 98.69 209 LYS A CA 1
ATOM 1636 C C . LYS A 1 209 ? 9.823 -8.762 -8.770 1.00 98.69 209 LYS A C 1
ATOM 1638 O O . LYS A 1 209 ? 9.633 -8.730 -7.561 1.00 98.69 209 LYS A O 1
ATOM 1643 N N . ASN A 1 210 ? 9.810 -9.902 -9.463 1.00 98.56 210 ASN A N 1
ATOM 1644 C CA . ASN A 1 210 ? 9.561 -11.228 -8.872 1.00 98.56 210 ASN A CA 1
ATOM 1645 C C . ASN A 1 210 ? 8.250 -11.289 -8.063 1.00 98.56 210 ASN A C 1
ATOM 1647 O O . ASN A 1 210 ? 8.182 -11.921 -7.011 1.00 98.56 210 ASN A O 1
ATOM 1651 N N . SER A 1 211 ? 7.222 -10.595 -8.544 1.00 98.50 211 SER A N 1
ATOM 1652 C CA . SER A 1 211 ? 5.978 -10.348 -7.813 1.00 98.50 211 SER A CA 1
ATOM 1653 C C . SER A 1 211 ? 4.767 -10.805 -8.616 1.00 98.50 211 SER A C 1
ATOM 1655 O O . SER A 1 211 ? 4.841 -11.013 -9.830 1.00 98.50 211 SER A O 1
ATOM 1657 N N . THR A 1 212 ? 3.628 -10.905 -7.941 1.00 98.25 212 THR A N 1
ATOM 1658 C CA . THR A 1 212 ? 2.323 -10.902 -8.607 1.00 98.25 212 THR A CA 1
ATOM 1659 C C . THR A 1 212 ? 1.699 -9.523 -8.439 1.00 98.25 212 THR A C 1
ATOM 1661 O O . THR A 1 212 ? 1.760 -8.955 -7.352 1.00 98.25 212 THR A O 1
ATOM 1664 N N . ALA A 1 213 ? 1.130 -8.982 -9.514 1.00 97.88 213 ALA A N 1
ATOM 1665 C CA . ALA A 1 213 ? 0.432 -7.705 -9.510 1.00 97.88 213 ALA A CA 1
ATOM 1666 C C . ALA A 1 213 ? -0.959 -7.858 -10.137 1.00 97.88 213 ALA A C 1
ATOM 1668 O O . ALA A 1 213 ? -1.113 -8.324 -11.269 1.00 97.88 213 ALA A O 1
ATOM 1669 N N . GLU A 1 214 ? -1.986 -7.448 -9.413 1.00 96.94 214 GLU A N 1
ATOM 1670 C CA . GLU A 1 214 ? -3.323 -7.254 -9.949 1.00 96.94 214 GLU A CA 1
ATOM 1671 C C . GLU A 1 214 ? -3.451 -5.811 -10.439 1.00 96.94 214 GLU A C 1
ATOM 1673 O O . GLU A 1 214 ? -3.168 -4.880 -9.700 1.00 96.94 214 GLU A O 1
ATOM 1678 N N . ALA A 1 215 ? -3.828 -5.636 -11.706 1.00 96.56 215 ALA A N 1
ATOM 1679 C CA . ALA A 1 215 ? -4.133 -4.332 -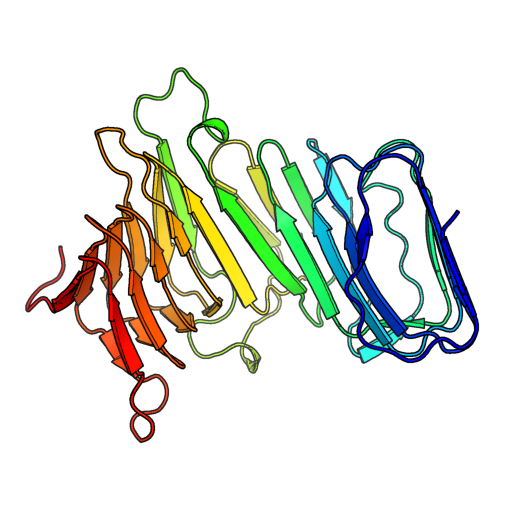12.295 1.00 96.56 215 ALA A CA 1
ATOM 1680 C C . ALA A 1 215 ? -3.076 -3.209 -12.115 1.00 96.56 215 ALA A C 1
ATOM 1682 O O . ALA A 1 215 ? -3.476 -2.061 -11.909 1.00 96.56 215 ALA A O 1
ATOM 1683 N N . PRO A 1 216 ? -1.753 -3.459 -12.274 1.00 97.81 216 PRO A N 1
ATOM 1684 C CA . PRO A 1 216 ? -0.760 -2.385 -12.228 1.00 97.81 216 PRO A CA 1
ATOM 1685 C C . PRO A 1 216 ? -1.073 -1.283 -13.241 1.00 97.81 216 PRO A C 1
ATOM 1687 O O . PRO A 1 216 ? -1.479 -1.569 -14.379 1.00 97.81 216 PRO A O 1
ATOM 1690 N N . MET A 1 217 ? -0.873 -0.031 -12.825 1.00 97.62 217 MET A N 1
ATOM 1691 C CA . MET A 1 217 ? -1.287 1.127 -13.607 1.00 97.62 217 MET A CA 1
ATOM 1692 C C . MET A 1 217 ? -0.263 2.266 -13.611 1.00 97.62 217 MET A C 1
ATOM 1694 O O . MET A 1 217 ? 0.060 2.833 -12.572 1.00 97.62 217 MET A O 1
ATOM 1698 N N . ALA A 1 218 ? 0.172 2.668 -14.805 1.00 96.94 218 ALA A N 1
ATOM 1699 C CA . ALA A 1 218 ? 0.899 3.913 -15.034 1.00 96.94 218 ALA A CA 1
ATOM 1700 C C . ALA A 1 218 ? -0.065 4.978 -15.568 1.00 96.94 218 ALA A C 1
ATOM 1702 O O . ALA A 1 218 ? -0.738 4.749 -16.576 1.00 96.94 218 ALA A O 1
ATOM 1703 N N . ILE A 1 219 ? -0.132 6.134 -14.905 1.00 94.75 219 ILE A N 1
ATOM 1704 C CA . ILE A 1 219 ? -1.157 7.161 -15.127 1.00 94.75 219 ILE A CA 1
ATOM 1705 C C . ILE A 1 219 ? -0.497 8.517 -15.382 1.00 94.75 219 ILE A C 1
ATOM 1707 O O . ILE A 1 219 ? 0.396 8.921 -14.642 1.00 94.75 219 ILE A O 1
ATOM 1711 N N . SER A 1 220 ? -0.970 9.246 -16.397 1.00 91.69 220 SER A N 1
ATOM 1712 C CA . SER A 1 220 ? -0.627 10.654 -16.661 1.00 91.69 220 SER A CA 1
ATOM 1713 C C . SER A 1 220 ? 0.873 10.990 -16.573 1.00 91.69 220 SER A C 1
ATOM 1715 O O . SER A 1 220 ? 1.269 11.895 -15.843 1.00 91.69 220 SER A O 1
ATOM 1717 N N . GLY A 1 221 ? 1.719 10.263 -17.307 1.00 91.75 221 GLY A N 1
ATOM 1718 C CA . GLY A 1 221 ? 3.176 10.450 -17.282 1.00 91.75 221 GLY A CA 1
ATOM 1719 C C . GLY A 1 221 ? 3.916 9.478 -16.361 1.00 91.75 221 GLY A C 1
ATOM 1720 O O . GLY A 1 221 ? 5.142 9.532 -16.279 1.00 91.75 221 GLY A O 1
ATOM 1721 N N . GLY A 1 222 ? 3.194 8.586 -15.679 1.00 94.88 222 GLY A N 1
ATOM 1722 C CA . GLY A 1 222 ? 3.774 7.593 -14.781 1.00 94.88 222 GLY A CA 1
ATOM 1723 C C . GLY A 1 222 ? 4.727 6.634 -15.496 1.00 94.88 222 GLY A C 1
ATOM 1724 O O . GLY A 1 222 ? 4.456 6.202 -16.617 1.00 94.88 222 GLY A O 1
ATOM 1725 N N . GLN A 1 223 ? 5.842 6.295 -14.849 1.00 95.62 223 GLN A N 1
ATOM 1726 C CA . GLN A 1 223 ? 6.830 5.353 -15.377 1.00 95.62 223 GLN A CA 1
ATOM 1727 C C . GLN A 1 223 ? 6.871 4.104 -14.499 1.00 95.62 223 GLN A C 1
ATOM 1729 O O . GLN A 1 223 ? 7.146 4.197 -13.304 1.00 95.62 223 GLN A O 1
ATOM 1734 N N . MET A 1 224 ? 6.637 2.929 -15.082 1.00 97.69 224 MET A N 1
ATOM 1735 C CA . MET A 1 224 ? 6.799 1.656 -14.376 1.00 97.69 224 MET A CA 1
ATOM 1736 C C . MET A 1 224 ? 7.754 0.718 -15.104 1.00 97.69 224 MET A C 1
ATOM 1738 O O . MET A 1 224 ? 7.812 0.685 -16.337 1.00 97.69 224 MET A O 1
ATOM 1742 N N . TYR A 1 225 ? 8.457 -0.102 -14.330 1.00 98.50 225 TYR A N 1
ATOM 1743 C CA . TYR A 1 225 ? 9.247 -1.219 -14.832 1.00 98.50 225 TYR A CA 1
ATOM 1744 C C . TYR A 1 225 ? 8.829 -2.515 -14.135 1.00 98.50 225 TYR A C 1
ATOM 1746 O O . TYR A 1 225 ? 8.828 -2.602 -12.912 1.00 98.50 225 TYR A O 1
ATOM 1754 N N . LEU A 1 226 ? 8.470 -3.530 -14.914 1.00 98.75 226 LEU A N 1
ATOM 1755 C CA . LEU A 1 226 ? 8.027 -4.833 -14.430 1.00 98.75 226 LEU A CA 1
ATOM 1756 C C . LEU A 1 226 ? 9.042 -5.903 -14.845 1.00 98.75 226 LEU A C 1
ATOM 1758 O O . LEU A 1 226 ? 9.328 -6.058 -16.031 1.00 98.75 226 LEU A O 1
ATOM 1762 N N . GLU A 1 227 ? 9.556 -6.673 -13.889 1.00 98.75 227 GLU A N 1
ATOM 1763 C CA . GLU A 1 227 ? 10.542 -7.732 -14.131 1.00 98.75 227 GLU A CA 1
ATOM 1764 C C . GLU A 1 227 ? 10.133 -9.057 -13.474 1.00 98.75 227 GLU A C 1
ATOM 1766 O O . GLU A 1 227 ? 10.013 -9.144 -12.255 1.00 98.75 227 GLU A O 1
ATOM 1771 N N . ASN A 1 228 ? 9.963 -10.123 -14.263 1.00 98.62 228 ASN A N 1
ATOM 1772 C CA . ASN A 1 228 ? 9.481 -11.423 -13.770 1.00 98.62 228 ASN A CA 1
ATOM 1773 C C . ASN A 1 228 ? 8.164 -11.290 -12.978 1.00 98.62 228 ASN A C 1
ATOM 1775 O O . ASN A 1 228 ? 8.035 -11.817 -11.870 1.00 98.62 228 ASN A O 1
ATOM 1779 N N . VAL A 1 229 ? 7.203 -10.541 -13.524 1.00 98.62 229 VAL A N 1
ATOM 1780 C CA . VAL A 1 229 ? 5.924 -10.249 -12.862 1.00 98.62 229 VAL A CA 1
ATOM 1781 C C . VAL A 1 229 ? 4.802 -11.089 -13.464 1.00 98.62 229 VAL A C 1
ATOM 1783 O O . VAL A 1 229 ? 4.691 -11.222 -14.685 1.00 98.62 229 VAL A O 1
ATOM 1786 N N . LYS A 1 230 ? 3.947 -11.642 -12.602 1.00 98.44 230 LYS A N 1
ATOM 1787 C CA . LYS A 1 230 ? 2.681 -12.266 -13.003 1.00 98.44 230 LYS A CA 1
ATOM 1788 C C . LYS A 1 230 ? 1.533 -11.274 -12.857 1.00 98.44 230 LYS A C 1
ATOM 1790 O O . LYS A 1 230 ? 1.386 -10.666 -11.802 1.00 98.44 230 LYS A O 1
ATOM 1795 N N . ILE A 1 231 ? 0.706 -11.141 -13.886 1.00 98.38 231 ILE A N 1
ATOM 1796 C CA . ILE A 1 231 ? -0.440 -10.230 -13.917 1.00 98.38 231 ILE A CA 1
ATOM 1797 C C . ILE A 1 231 ? -1.731 -11.022 -13.735 1.00 98.38 231 ILE A C 1
ATOM 1799 O O . ILE A 1 231 ? -1.966 -11.978 -14.476 1.00 98.38 231 ILE A O 1
ATOM 1803 N N . LEU A 1 232 ? -2.563 -10.630 -12.765 1.00 96.12 232 LEU A N 1
ATOM 1804 C CA . LEU A 1 232 ? -3.828 -11.323 -12.486 1.00 96.12 232 LEU A CA 1
ATOM 1805 C C . LEU A 1 232 ? -4.914 -11.007 -13.525 1.00 96.12 232 LEU A C 1
ATOM 1807 O O . LEU A 1 232 ? -5.499 -11.921 -14.093 1.00 96.12 232 LEU A O 1
ATOM 1811 N N . ASN A 1 233 ? -5.153 -9.716 -13.785 1.00 94.88 233 ASN A N 1
ATOM 1812 C CA . ASN A 1 233 ? -6.346 -9.256 -14.503 1.00 94.88 233 ASN A CA 1
ATOM 1813 C C . ASN A 1 233 ? -6.002 -8.330 -15.671 1.00 94.88 233 ASN A C 1
ATOM 1815 O O . ASN A 1 233 ? -6.177 -8.685 -16.836 1.00 94.88 233 ASN A O 1
ATOM 1819 N N . THR A 1 234 ? -5.510 -7.132 -15.369 1.00 97.38 234 THR A N 1
ATOM 1820 C CA . THR A 1 234 ? -5.226 -6.096 -16.368 1.00 97.38 234 THR A CA 1
ATOM 1821 C C . THR A 1 234 ? -3.820 -5.537 -16.197 1.00 97.38 234 THR A C 1
ATOM 1823 O O . THR A 1 234 ? -3.264 -5.602 -15.109 1.00 97.38 234 THR A O 1
ATOM 1826 N N . LEU A 1 235 ? -3.264 -4.941 -17.245 1.00 98.19 235 LEU A N 1
ATOM 1827 C CA . LEU A 1 235 ? -2.086 -4.076 -17.193 1.00 98.19 235 LEU A CA 1
ATOM 1828 C C . LEU A 1 235 ? -2.464 -2.770 -17.889 1.00 98.19 235 LEU A C 1
ATOM 1830 O O . LEU A 1 235 ? -2.901 -2.804 -19.038 1.00 98.19 235 LEU A O 1
ATOM 1834 N N . ASN A 1 236 ? -2.334 -1.640 -17.195 1.00 98.06 236 ASN A N 1
ATOM 1835 C CA . ASN A 1 236 ? -2.903 -0.369 -17.637 1.00 98.06 236 ASN A CA 1
ATOM 1836 C C . ASN A 1 236 ? -1.816 0.700 -17.833 1.00 98.06 236 ASN A C 1
ATOM 1838 O O . ASN A 1 236 ? -1.219 1.165 -16.868 1.00 98.06 236 ASN A O 1
ATOM 1842 N N . ALA A 1 237 ? -1.595 1.147 -19.068 1.00 97.12 237 ALA A N 1
ATOM 1843 C CA . ALA A 1 237 ? -0.789 2.328 -19.371 1.00 97.12 237 ALA A CA 1
ATOM 1844 C C . ALA A 1 237 ? -1.712 3.423 -19.928 1.00 97.12 237 ALA A C 1
ATOM 1846 O O . ALA A 1 237 ? -2.156 3.360 -21.073 1.00 97.12 237 ALA A O 1
ATOM 1847 N N . VAL A 1 238 ? -2.037 4.415 -19.099 1.00 95.94 238 VAL A N 1
ATOM 1848 C CA . VAL A 1 238 ? -3.121 5.373 -19.359 1.00 95.94 238 VAL A CA 1
ATOM 1849 C C . VAL A 1 238 ? -2.588 6.801 -19.296 1.00 95.94 238 VAL A C 1
ATOM 1851 O O . VAL A 1 238 ? -1.947 7.207 -18.327 1.00 95.94 238 VAL A O 1
ATOM 1854 N N . GLY A 1 239 ? -2.897 7.598 -20.314 1.00 93.00 239 GLY A N 1
ATOM 1855 C CA . GLY A 1 239 ? -2.577 9.021 -20.352 1.00 93.00 239 GLY A CA 1
ATOM 1856 C C . GLY A 1 239 ? -1.217 9.338 -20.972 1.00 93.00 239 GLY A C 1
ATOM 1857 O O . GLY A 1 239 ? -0.295 8.524 -21.004 1.00 93.00 239 GLY A O 1
ATOM 1858 N N . SER A 1 240 ? -1.107 10.563 -21.484 1.00 91.56 240 SER A N 1
ATOM 1859 C CA . SER A 1 240 ? 0.041 11.006 -22.270 1.00 91.56 240 SER A CA 1
ATOM 1860 C C . SER A 1 240 ? 1.335 10.914 -21.467 1.00 91.56 240 SER A C 1
ATOM 1862 O O . SER A 1 240 ? 1.441 11.480 -20.382 1.00 91.56 240 SER A O 1
ATOM 1864 N N . GLY A 1 241 ? 2.341 10.258 -22.045 1.00 90.62 241 GLY A N 1
ATOM 1865 C CA . GLY A 1 241 ? 3.665 10.111 -21.443 1.00 90.62 241 GLY A CA 1
ATOM 1866 C C . GLY A 1 241 ? 3.784 8.957 -20.447 1.00 90.62 241 GLY A C 1
ATOM 1867 O O . GLY A 1 241 ? 4.893 8.704 -19.985 1.00 90.62 241 GLY A O 1
ATOM 1868 N N . SER A 1 242 ? 2.695 8.250 -20.128 1.00 95.25 242 SER A N 1
ATOM 1869 C CA . SER A 1 242 ? 2.751 7.058 -19.279 1.00 95.25 242 SER A CA 1
ATOM 1870 C C . SER A 1 242 ? 3.436 5.908 -20.007 1.00 95.25 242 SER A C 1
ATOM 1872 O O . SER A 1 242 ? 3.082 5.593 -21.145 1.00 95.25 242 SER A O 1
ATOM 1874 N N . VAL A 1 243 ? 4.390 5.253 -19.352 1.00 96.38 243 VAL A N 1
ATOM 1875 C CA . VAL A 1 243 ? 5.114 4.117 -19.929 1.00 96.38 243 VAL A CA 1
ATOM 1876 C C . VAL A 1 243 ? 5.240 2.997 -18.908 1.00 96.38 243 VAL A C 1
ATOM 1878 O O . VAL A 1 243 ? 5.694 3.211 -17.787 1.00 96.38 243 VAL A O 1
ATOM 1881 N N . ILE A 1 244 ? 4.908 1.779 -19.331 1.00 98.31 244 ILE A N 1
ATOM 1882 C CA . ILE A 1 244 ? 5.240 0.552 -18.606 1.00 98.31 244 ILE A CA 1
ATOM 1883 C C . ILE A 1 244 ? 6.225 -0.248 -19.450 1.00 98.31 244 ILE A C 1
ATOM 1885 O O . ILE A 1 244 ? 5.905 -0.644 -20.567 1.00 98.31 244 ILE A O 1
ATOM 1889 N N . LYS A 1 245 ? 7.416 -0.522 -18.922 1.00 98.69 245 LYS A N 1
ATOM 1890 C CA . LYS A 1 245 ? 8.383 -1.436 -19.545 1.00 98.69 245 LYS A CA 1
ATOM 1891 C C . LYS A 1 245 ? 8.321 -2.795 -18.859 1.00 98.69 245 LYS A C 1
ATOM 1893 O O . LYS A 1 245 ? 8.366 -2.848 -17.636 1.00 98.69 245 LYS A O 1
ATOM 1898 N N . GLY A 1 246 ? 8.236 -3.884 -19.616 1.00 98.56 246 GLY A N 1
ATOM 1899 C CA . GLY A 1 246 ? 8.090 -5.233 -19.068 1.00 98.56 246 GLY A CA 1
ATOM 1900 C C . GLY A 1 246 ? 9.147 -6.207 -19.578 1.00 98.56 246 GLY A C 1
ATOM 1901 O O . GLY A 1 246 ? 9.257 -6.409 -20.779 1.00 98.56 246 GLY A O 1
ATOM 1902 N N . TYR A 1 247 ? 9.876 -6.868 -18.679 1.00 98.81 247 TYR A N 1
ATOM 1903 C CA . TYR A 1 247 ? 10.722 -8.026 -18.983 1.00 98.81 247 TYR A CA 1
ATOM 1904 C C . TYR A 1 247 ? 10.165 -9.268 -18.277 1.00 98.81 247 TYR A C 1
ATOM 1906 O O . TYR A 1 247 ? 10.029 -9.292 -17.053 1.00 98.81 247 TYR A O 1
ATOM 1914 N N . LYS A 1 248 ? 9.842 -10.319 -19.044 1.00 98.38 248 LYS A N 1
ATOM 1915 C CA . LYS A 1 248 ? 9.212 -11.556 -18.532 1.00 98.38 248 LYS A CA 1
ATOM 1916 C C . LYS A 1 248 ? 7.924 -11.298 -17.735 1.00 98.38 248 LYS A C 1
ATOM 1918 O O . LYS A 1 248 ? 7.724 -11.851 -16.653 1.00 98.38 248 LYS A O 1
ATOM 1923 N N . VAL A 1 249 ? 7.047 -10.460 -18.283 1.00 98.56 249 VAL A N 1
ATOM 1924 C CA . VAL A 1 249 ? 5.695 -10.243 -17.755 1.00 98.56 249 VAL A CA 1
ATOM 1925 C C . VAL A 1 249 ? 4.773 -11.326 -18.310 1.00 98.56 249 VAL A C 1
ATOM 1927 O O . VAL A 1 249 ? 4.745 -11.567 -19.513 1.00 98.56 249 VAL A O 1
ATOM 1930 N N . THR A 1 250 ? 4.054 -12.027 -17.438 1.00 98.00 250 THR A N 1
ATOM 1931 C CA . THR A 1 250 ? 3.217 -13.179 -17.819 1.00 98.00 250 THR A CA 1
ATOM 1932 C C . THR A 1 250 ? 1.859 -13.128 -17.133 1.00 98.00 250 THR A C 1
ATOM 1934 O O . THR A 1 250 ? 1.677 -12.401 -16.164 1.00 98.00 250 THR A O 1
ATOM 1937 N N . SER A 1 251 ? 0.884 -13.893 -17.626 1.00 97.94 251 SER A N 1
ATOM 1938 C CA . SER A 1 251 ? -0.401 -14.048 -16.929 1.00 97.94 251 SER A CA 1
ATOM 1939 C C . SER A 1 251 ? -0.236 -14.940 -15.702 1.00 97.94 251 SER A C 1
ATOM 1941 O O . SER A 1 251 ? 0.524 -15.909 -15.740 1.00 97.94 251 SER A O 1
ATOM 1943 N N . PHE A 1 252 ? -0.939 -14.617 -14.618 1.00 96.12 252 PHE A N 1
ATOM 1944 C CA . PHE A 1 252 ? -0.924 -15.420 -13.398 1.00 96.12 252 PHE A CA 1
ATOM 1945 C C . PHE A 1 252 ? -1.483 -16.826 -13.639 1.00 96.12 252 PHE A C 1
ATOM 1947 O O . PHE A 1 252 ? -0.832 -17.810 -13.286 1.00 96.12 252 PHE A O 1
ATOM 1954 N N . ASP A 1 253 ? -2.644 -16.913 -14.297 1.00 94.31 253 ASP A N 1
ATOM 1955 C CA . ASP A 1 253 ? -3.175 -18.153 -14.862 1.00 94.31 253 ASP A CA 1
ATOM 1956 C C . ASP A 1 253 ? -2.807 -18.233 -16.356 1.00 94.31 253 ASP A C 1
ATOM 1958 O O . ASP A 1 253 ? -3.267 -17.407 -17.146 1.00 94.31 253 ASP A O 1
ATOM 1962 N N . PRO A 1 254 ? -2.020 -19.234 -16.789 1.00 91.56 254 PRO A N 1
ATOM 1963 C CA . PRO A 1 254 ? -1.668 -19.417 -18.197 1.00 91.56 254 PRO A CA 1
ATOM 1964 C C . PRO A 1 254 ? -2.864 -19.621 -19.139 1.00 91.56 254 PRO A C 1
ATOM 1966 O O . PRO A 1 254 ? -2.719 -19.432 -20.345 1.00 91.56 254 PRO A O 1
ATOM 1969 N N . ASN A 1 255 ? -4.025 -20.034 -18.618 1.00 95.69 255 ASN A N 1
ATOM 1970 C CA . ASN A 1 255 ? -5.232 -20.269 -19.416 1.00 95.69 255 ASN A CA 1
ATOM 1971 C C . ASN A 1 255 ? -6.132 -19.034 -19.523 1.00 95.69 255 ASN A C 1
ATOM 1973 O O . ASN A 1 255 ? -7.040 -19.017 -20.356 1.00 95.69 255 ASN A O 1
ATOM 1977 N N . THR A 1 256 ? -5.871 -18.012 -18.709 1.00 94.69 256 THR A N 1
ATOM 1978 C CA . THR A 1 256 ? -6.659 -16.783 -18.641 1.00 94.69 256 THR A CA 1
ATOM 1979 C C . THR A 1 256 ? -5.713 -15.597 -18.829 1.00 94.69 256 THR A C 1
ATOM 1981 O O . THR A 1 256 ? -5.182 -15.075 -17.849 1.00 94.69 256 THR A O 1
ATOM 1984 N N . PRO A 1 257 ? -5.443 -15.188 -20.085 1.00 95.88 257 PRO A N 1
ATOM 1985 C CA . PRO A 1 257 ? -4.543 -14.078 -20.352 1.00 95.88 257 PRO A CA 1
ATOM 1986 C C . PRO A 1 257 ? -5.016 -12.787 -19.682 1.00 95.88 257 PRO A C 1
ATOM 1988 O O . PRO A 1 257 ? -6.207 -12.471 -19.725 1.00 95.88 257 PRO A O 1
ATOM 1991 N N . TYR A 1 258 ? -4.085 -12.013 -19.124 1.00 97.44 258 TYR A N 1
ATOM 1992 C CA . TYR A 1 258 ? -4.405 -10.662 -18.672 1.00 97.44 258 TYR A CA 1
ATOM 1993 C C . TYR A 1 258 ? -4.756 -9.756 -19.862 1.00 97.44 258 TYR A C 1
ATOM 1995 O O . TYR A 1 258 ? -4.317 -9.968 -20.995 1.00 97.44 258 TYR A O 1
ATOM 2003 N N . THR A 1 259 ? -5.532 -8.707 -19.602 1.00 98.06 259 THR A N 1
ATOM 2004 C CA . THR A 1 259 ? -5.869 -7.689 -20.603 1.00 98.06 259 THR A CA 1
ATOM 2005 C C . THR A 1 259 ? -4.869 -6.539 -20.552 1.00 98.06 259 THR A C 1
ATOM 2007 O O . THR A 1 259 ? -4.687 -5.919 -19.507 1.00 98.06 259 THR A O 1
ATOM 2010 N N . LEU A 1 260 ? -4.240 -6.223 -21.683 1.00 97.81 260 LEU A N 1
ATOM 2011 C CA . LEU A 1 260 ? -3.451 -5.003 -21.841 1.00 97.81 260 LEU A CA 1
ATOM 2012 C C . LEU A 1 260 ? -4.370 -3.845 -22.248 1.00 97.81 260 LEU A C 1
ATOM 2014 O O . LEU A 1 260 ? -5.109 -3.959 -23.226 1.00 97.81 260 LEU A O 1
ATOM 2018 N N . ASN A 1 261 ? -4.303 -2.738 -21.514 1.00 97.81 261 ASN A N 1
ATOM 2019 C CA . ASN A 1 261 ? -5.031 -1.513 -21.808 1.00 97.81 261 ASN A CA 1
ATOM 2020 C C . ASN A 1 261 ? -4.052 -0.346 -21.985 1.00 97.81 261 ASN A C 1
ATOM 2022 O O . ASN A 1 261 ? -3.402 0.085 -21.032 1.00 97.81 261 ASN A O 1
ATOM 2026 N N . GLU A 1 262 ? -3.975 0.160 -23.212 1.00 97.62 262 GLU A N 1
ATOM 2027 C CA . GLU A 1 262 ? -3.208 1.345 -23.591 1.00 97.62 262 GLU A CA 1
ATOM 2028 C C . GLU A 1 262 ? -4.190 2.420 -24.062 1.00 97.62 262 GLU A C 1
ATOM 2030 O O . GLU A 1 262 ? -4.940 2.209 -25.020 1.00 97.62 262 GLU A O 1
ATOM 2035 N N . SER A 1 263 ? -4.218 3.572 -23.391 1.00 96.81 263 SER A N 1
ATOM 2036 C CA . SER A 1 263 ? -5.142 4.656 -23.741 1.00 96.81 263 SER A CA 1
ATOM 2037 C C . SER A 1 263 ? -4.524 6.038 -23.565 1.00 96.81 263 SER A C 1
ATOM 2039 O O . SER A 1 263 ? -3.579 6.236 -22.802 1.00 96.81 263 SER A O 1
ATOM 2041 N N . ASP A 1 264 ? -5.060 7.016 -24.301 1.00 94.19 264 ASP A N 1
ATOM 2042 C CA . ASP A 1 264 ? -4.710 8.441 -24.197 1.00 94.19 264 ASP A CA 1
ATOM 2043 C C . ASP A 1 264 ? -3.204 8.752 -24.300 1.00 94.19 264 ASP A C 1
ATOM 2045 O O . ASP A 1 264 ? -2.721 9.736 -23.745 1.00 94.19 264 ASP A O 1
ATOM 2049 N N . GLY A 1 265 ? -2.459 7.925 -25.042 1.00 92.38 265 GLY A N 1
ATOM 2050 C CA . GLY A 1 265 ? -1.019 8.079 -25.263 1.00 92.38 265 GLY A CA 1
ATOM 2051 C C . GLY A 1 265 ? -0.120 7.342 -24.265 1.00 92.38 265 GLY A C 1
ATOM 2052 O O . GLY A 1 265 ? 1.095 7.525 -24.336 1.00 92.38 265 GLY A O 1
ATOM 2053 N N . GLY A 1 266 ? -0.687 6.530 -23.368 1.00 96.94 266 GLY A N 1
ATOM 2054 C CA . GLY A 1 266 ? 0.069 5.591 -22.540 1.00 96.94 266 GLY A CA 1
ATOM 2055 C C . GLY A 1 266 ? 0.505 4.358 -23.337 1.00 96.94 266 GLY A C 1
ATOM 2056 O O . GLY A 1 266 ? -0.206 3.940 -24.252 1.00 96.94 266 GLY A O 1
ATOM 2057 N N . VAL A 1 267 ? 1.682 3.807 -23.022 1.00 97.69 267 VAL A N 1
ATOM 2058 C CA . VAL A 1 267 ? 2.298 2.710 -23.792 1.00 97.69 267 VAL A CA 1
ATOM 2059 C C . VAL A 1 267 ? 2.877 1.617 -22.891 1.00 97.69 267 VAL A C 1
ATOM 2061 O O . VAL A 1 267 ? 3.537 1.903 -21.891 1.00 97.69 267 VAL A O 1
ATOM 2064 N N . TYR A 1 268 ? 2.696 0.359 -23.290 1.00 98.19 268 TYR A N 1
ATOM 2065 C CA . TYR A 1 268 ? 3.426 -0.797 -22.782 1.00 98.19 268 TYR A CA 1
ATOM 2066 C C . TYR A 1 268 ? 4.524 -1.226 -23.765 1.00 98.19 268 TYR A C 1
ATOM 2068 O O . TYR A 1 268 ? 4.288 -1.420 -24.956 1.00 98.19 268 TYR A O 1
ATOM 2076 N N . GLN A 1 269 ? 5.742 -1.405 -23.259 1.00 98.31 269 GLN A N 1
ATOM 2077 C CA . GLN A 1 269 ? 6.896 -1.853 -24.027 1.00 98.31 269 GLN A CA 1
ATOM 2078 C C . GLN A 1 269 ? 7.452 -3.150 -23.435 1.00 98.31 269 GLN A C 1
ATOM 2080 O O . GLN A 1 269 ? 8.063 -3.147 -22.367 1.00 98.31 269 GLN A O 1
ATOM 2085 N N . GLU A 1 270 ? 7.305 -4.252 -24.163 1.00 98.00 270 GLU A N 1
ATOM 2086 C CA . GLU A 1 270 ? 7.998 -5.498 -23.842 1.00 98.00 270 GLU A CA 1
ATOM 2087 C C . GLU A 1 270 ? 9.500 -5.387 -24.161 1.00 98.00 270 GLU A C 1
ATOM 2089 O O . GLU A 1 270 ? 9.902 -4.761 -25.147 1.00 98.00 270 GLU A O 1
ATOM 2094 N N . LEU A 1 271 ? 10.334 -5.967 -23.301 1.00 98.38 271 LEU A N 1
ATOM 2095 C CA . LEU A 1 271 ? 11.789 -5.941 -23.381 1.00 98.38 271 LEU A CA 1
ATOM 2096 C C . LEU A 1 271 ? 12.357 -7.352 -23.555 1.00 98.38 271 LEU A C 1
ATOM 2098 O O . LEU A 1 271 ? 11.917 -8.296 -22.900 1.00 98.38 271 LEU A O 1
ATOM 2102 N N . ASP A 1 272 ? 13.419 -7.465 -24.355 1.00 96.88 272 ASP A N 1
ATOM 2103 C CA . ASP A 1 272 ? 14.150 -8.724 -24.573 1.00 96.88 272 ASP A CA 1
ATOM 2104 C C . ASP A 1 272 ? 15.178 -9.035 -23.464 1.00 96.88 272 ASP A C 1
ATOM 2106 O O . ASP A 1 272 ? 15.660 -10.163 -23.342 1.00 96.88 272 ASP A O 1
ATOM 2110 N N . ALA A 1 273 ? 15.540 -8.032 -22.662 1.00 96.19 273 ALA A N 1
ATOM 2111 C CA . ALA A 1 273 ? 16.523 -8.111 -21.585 1.00 96.19 273 ALA A CA 1
ATOM 2112 C C . ALA A 1 273 ? 16.114 -7.186 -20.422 1.00 96.19 273 ALA A C 1
ATOM 2114 O O . ALA A 1 273 ? 15.406 -6.203 -20.663 1.00 96.19 273 ALA A O 1
ATOM 2115 N N . PRO A 1 274 ? 16.547 -7.476 -19.180 1.00 94.94 274 PRO A N 1
ATOM 2116 C CA . PRO A 1 274 ? 16.295 -6.582 -18.053 1.00 94.94 274 PRO A CA 1
ATOM 2117 C C . PRO A 1 274 ? 17.019 -5.238 -18.239 1.00 94.94 274 PRO A C 1
ATOM 2119 O O . PRO A 1 274 ? 18.044 -5.182 -18.928 1.00 94.94 274 PRO A O 1
ATOM 2122 N N . LEU A 1 275 ? 16.474 -4.179 -17.625 1.00 89.56 275 LEU A N 1
ATOM 2123 C CA . LEU A 1 275 ? 17.086 -2.841 -17.563 1.00 89.56 275 LEU A CA 1
ATOM 2124 C C . LEU A 1 275 ? 18.243 -2.767 -16.561 1.00 89.56 275 LEU A C 1
ATOM 2126 O O . LEU A 1 275 ? 18.158 -3.436 -15.504 1.00 89.56 275 LEU A O 1
#

Sequence (275 aa):
MIQFDHFQGTPWITINGPVTYSAVNYSTVHMTILNSVNGADIHVDQSHSIWLEMYPMSGDSTIELAKNRVWSDLNLDDMWLNTTFDITDSYIYEQDIALKQEVNLTIENAIDGFGLGWEINPDSFDSSMTDHSCSLDALGNPTGRAEAEVVEDKTWTCGNSSLTLHNSKVSTAWPDLEGDVDLTITNSYLVDPRMYGRNISPLGVYTIKNSTAEAPMAISGGQMYLENVKILNTLNAVGSGSVIKGYKVTSFDPNTPYTLNESDGGVYQELDAPL

Organism: NCBI:txid1667024

Foldseek 3Di:
DAEAECAEDDDAEEDAAEEEYEHEDQHEEHYEYALRYENYEYEYELHEEYEYEYEFHADEDEAEDDAAQDQAWGWDCRRYYNYGHTHHRYHYHAYEYEYDARAEYEYEQAFNAHEYEYEAEPVLADPPDPAQEAEEEEQAAQLALVRWGFDQWDKGDHRNYIYIYHRHTHSEYAYEYEEAHEYEYERYHYEAHEFEYDPDPPGYEYEYENHEYEAHEFEAQGHYEYYLYEYAAEHYFEAANGEYEYENYFHSDNVDGHYYYYYHRGDYHYDPDHD

Secondary structure (DSSP, 8-state):
-EEEES-----EEEE-SS-EEEEESS-EEEEEE-TT--S-EEEEES-SEEEEEE-PPSEEEEEEPPPTTEEEEEE-GGGSTT-EEEEEEEEEEEEEEEE-TTEEEEEE--TT-EEEEEEE-GGGS-TT-S--EEEEE-SS-TT-STT---EEEEEEEETTEEEEEEEE-EEEEEEEEESS-EEEEES-EEES-EEE--S-SSPPEEEEES-EEES-EEETT-EEEEES-EESSEEEEESTT-EEEEES-EESSTTSPPEEEEETT-EEEE-SS--

Radius of gyration: 19.44 Å; chains: 1; bounding box: 50×39×46 Å

pLDDT: mean 93.39, std 5.57, range [66.12, 98.81]